Protein AF-0000000066033247 (afdb_homodimer)

Radius of gyration: 20.41 Å; Cα contacts (8 Å, |Δi|>4): 322; chains: 2; bounding box: 66×47×44 Å

Foldseek 3Di:
DAWDDDQFKIKAQFDQDPNDTHHHFLDIDIDGGVQQFKDADDVVVVVLVVLLVVLSVVCPPHGDDNVSNNVSRVVSLVVVLVCQQVVNMHTDPPRPCNDVPSDDRPPPDPPPPPPDPDD/DAWDDDQFKIKAQFDQDPNDTHHHFLDIDIDGGVQQFKDADPVLVVVLVVLLVVLSVVCPPHGDDNVSNNVSRVVSLVVVLVCQQVVNMHTDPPRPDNDCPSHDRPPPDPPPDPPDPDD

Structure (mmCIF, N/CA/C/O backbone):
data_AF-0000000066033247-model_v1
#
loop_
_entity.id
_entity.type
_entity.pdbx_description
1 polymer 'NAD(P)H-quinone oxidoreductase subunit M'
#
loop_
_atom_site.group_PDB
_atom_site.id
_atom_site.type_symbol
_atom_site.label_atom_id
_atom_site.label_alt_id
_atom_site.label_comp_id
_atom_site.label_asym_id
_atom_si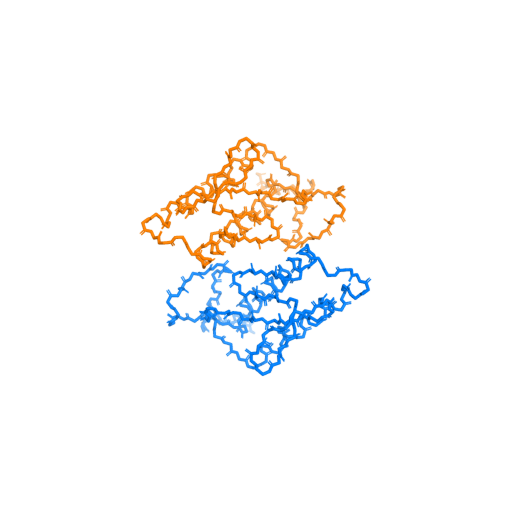te.label_entity_id
_atom_site.label_seq_id
_atom_site.pdbx_PDB_ins_code
_atom_site.Cartn_x
_atom_site.Cartn_y
_atom_site.Cartn_z
_atom_site.occupancy
_atom_site.B_iso_or_equiv
_atom_site.auth_seq_id
_atom_site.auth_comp_id
_atom_site.auth_asym_id
_atom_site.auth_atom_id
_atom_site.pdbx_PDB_model_num
ATOM 1 N N . MET A 1 1 ? -14.273 -11.781 0.743 1 81.06 1 MET A N 1
ATOM 2 C CA . MET A 1 1 ? -13.055 -12.156 0.034 1 81.06 1 MET A CA 1
ATOM 3 C C . MET A 1 1 ? -11.875 -11.312 0.505 1 81.06 1 MET A C 1
ATOM 5 O O . MET A 1 1 ? -11.984 -10.094 0.613 1 81.06 1 MET A O 1
ATOM 9 N N . LEU A 1 2 ? -10.797 -11.984 0.906 1 87.12 2 LEU A N 1
ATOM 10 C CA . LEU A 1 2 ? -9.602 -11.289 1.383 1 87.12 2 LEU A CA 1
ATOM 11 C C . LEU A 1 2 ? -8.859 -10.625 0.228 1 87.12 2 LEU A C 1
ATOM 13 O O . LEU A 1 2 ? -8.773 -11.188 -0.865 1 87.12 2 LEU A O 1
ATOM 17 N N . LYS A 1 3 ? -8.539 -9.344 0.447 1 86 3 LYS A N 1
ATOM 18 C CA . LYS A 1 3 ? -7.762 -8.648 -0.574 1 86 3 LYS A CA 1
ATOM 19 C C . LYS A 1 3 ? -6.801 -7.648 0.057 1 86 3 LYS A C 1
ATOM 21 O O . LYS A 1 3 ? -6.973 -7.254 1.212 1 86 3 LYS A O 1
ATOM 26 N N . SER A 1 4 ? -5.766 -7.453 -0.68 1 86.81 4 SER A N 1
ATOM 27 C CA . SER A 1 4 ? -4.816 -6.383 -0.387 1 86.81 4 SER A CA 1
ATOM 28 C C . SER A 1 4 ? -4.516 -5.555 -1.633 1 86.81 4 SER A C 1
ATOM 30 O O . SER A 1 4 ? -4.16 -6.102 -2.678 1 86.81 4 SER A O 1
ATOM 32 N N . THR A 1 5 ? -4.73 -4.203 -1.403 1 87 5 THR A N 1
ATOM 33 C CA . THR A 1 5 ? -4.547 -3.332 -2.559 1 87 5 THR A CA 1
ATOM 34 C C . THR A 1 5 ? -3.625 -2.168 -2.215 1 87 5 THR A C 1
ATOM 36 O O . THR A 1 5 ? -3.867 -1.439 -1.251 1 87 5 THR A O 1
ATOM 39 N N . THR A 1 6 ? -2.463 -2.201 -2.832 1 85.19 6 THR A N 1
ATOM 40 C CA . THR A 1 6 ? -1.617 -1.013 -2.883 1 85.19 6 THR A CA 1
ATOM 41 C C . THR A 1 6 ? -1.9 -0.2 -4.145 1 85.19 6 THR A C 1
ATOM 43 O O . THR A 1 6 ? -2.889 -0.447 -4.836 1 85.19 6 THR A O 1
ATOM 46 N N . ARG A 1 7 ? -1.079 0.816 -4.336 1 85.19 7 ARG A N 1
ATOM 47 C CA . ARG A 1 7 ? -1.281 1.662 -5.508 1 85.19 7 ARG A CA 1
ATOM 48 C C . ARG A 1 7 ? -1.107 0.864 -6.797 1 85.19 7 ARG A C 1
ATOM 50 O O . ARG A 1 7 ? -1.915 0.983 -7.719 1 85.19 7 ARG A O 1
ATOM 57 N N . HIS A 1 8 ? -0.089 -0.073 -6.848 1 91.06 8 HIS A N 1
ATOM 58 C CA . HIS A 1 8 ? 0.208 -0.716 -8.125 1 91.06 8 HIS A CA 1
ATOM 59 C C . HIS A 1 8 ? -0.02 -2.223 -8.047 1 91.06 8 HIS A C 1
ATOM 61 O O . HIS A 1 8 ? 0.124 -2.928 -9.047 1 91.06 8 HIS A O 1
ATOM 67 N N . VAL A 1 9 ? -0.362 -2.744 -6.891 1 94.19 9 VAL A N 1
ATOM 68 C CA . VAL A 1 9 ? -0.483 -4.184 -6.695 1 94.19 9 VAL A CA 1
ATOM 69 C C . VAL A 1 9 ? -1.819 -4.508 -6.027 1 94.19 9 VAL A C 1
ATOM 71 O O . VAL A 1 9 ? -2.076 -4.082 -4.898 1 94.19 9 VAL A O 1
ATOM 74 N N . HIS A 1 10 ? -2.697 -5.258 -6.707 1 93.12 10 HIS A N 1
ATOM 75 C CA . HIS A 1 10 ? -3.91 -5.805 -6.109 1 93.12 10 HIS A CA 1
ATOM 76 C C . HIS A 1 10 ? -3.838 -7.324 -6.016 1 93.12 10 HIS A C 1
ATOM 78 O O . HIS A 1 10 ? -3.604 -8.008 -7.016 1 93.12 10 HIS A O 1
ATOM 84 N N . ILE A 1 11 ? -3.969 -7.73 -4.816 1 94.19 11 ILE A N 1
ATOM 85 C CA . ILE A 1 11 ? -3.965 -9.164 -4.578 1 94.19 11 ILE A CA 1
ATOM 86 C C . ILE A 1 11 ? -5.332 -9.609 -4.062 1 94.19 11 ILE A C 1
ATOM 88 O O . ILE A 1 11 ? -5.867 -9.016 -3.121 1 94.19 11 ILE A O 1
ATOM 92 N N . PHE A 1 12 ? -5.883 -10.617 -4.645 1 91.06 12 PHE A N 1
ATOM 93 C CA . PHE A 1 12 ? -7.16 -11.188 -4.234 1 91.06 12 PHE A CA 1
ATOM 94 C C . PHE A 1 12 ? -7 -12.656 -3.848 1 91.06 12 PHE A C 1
ATOM 96 O O . PHE A 1 12 ? -6.312 -13.414 -4.535 1 91.06 12 PHE A O 1
ATOM 103 N N . ALA A 1 13 ? -7.578 -12.969 -2.766 1 91.94 13 ALA A N 1
ATOM 104 C CA . ALA A 1 13 ? -7.711 -14.383 -2.455 1 91.94 13 ALA A CA 1
ATOM 105 C C . ALA A 1 13 ? -8.859 -15.016 -3.238 1 91.94 13 ALA A C 1
ATOM 107 O O . ALA A 1 13 ? -9.953 -15.219 -2.699 1 91.94 13 ALA A O 1
ATOM 108 N N . ALA A 1 14 ? -8.555 -15.258 -4.523 1 90.12 14 ALA A N 1
ATOM 109 C CA . ALA A 1 14 ? -9.586 -15.734 -5.445 1 90.12 14 ALA A CA 1
ATOM 110 C C . ALA A 1 14 ? -8.961 -16.484 -6.621 1 90.12 14 ALA A C 1
ATOM 112 O O . ALA A 1 14 ? -7.785 -16.281 -6.938 1 90.12 14 ALA A O 1
ATOM 113 N N . ASP A 1 15 ? -9.812 -17.328 -7.086 1 87.19 15 ASP A N 1
ATOM 114 C CA . ASP A 1 15 ? -9.547 -17.906 -8.398 1 87.19 15 ASP A CA 1
ATOM 115 C C . ASP A 1 15 ? -10.328 -17.188 -9.492 1 87.19 15 ASP A C 1
ATOM 117 O O . ASP A 1 15 ? -11.375 -16.594 -9.219 1 87.19 15 ASP A O 1
ATOM 121 N N . ILE A 1 16 ? -9.688 -17.109 -10.617 1 84.56 16 ILE A N 1
ATOM 122 C CA . ILE A 1 16 ? -10.406 -16.5 -11.734 1 84.56 16 ILE A CA 1
ATOM 123 C C . ILE A 1 16 ? -10.953 -17.594 -12.648 1 84.56 16 ILE A C 1
ATOM 125 O O . ILE A 1 16 ? -10.188 -18.375 -13.211 1 84.56 16 ILE A O 1
ATOM 129 N N . ARG A 1 17 ? -12.32 -17.625 -12.602 1 85.62 17 ARG A N 1
ATOM 130 C CA . ARG A 1 17 ? -13.008 -18.562 -13.492 1 85.62 17 ARG A CA 1
ATOM 131 C C . ARG A 1 17 ? -14 -17.844 -14.398 1 85.62 17 ARG A C 1
ATOM 133 O O . ARG A 1 17 ? -14.945 -17.219 -13.914 1 85.62 17 ARG A O 1
ATOM 140 N N . ASN A 1 18 ? -13.922 -17.922 -15.672 1 86.81 18 ASN A N 1
ATOM 141 C CA . ASN A 1 18 ? -14.789 -17.281 -16.641 1 86.81 18 ASN A CA 1
ATOM 142 C C . ASN A 1 18 ? -14.914 -15.781 -16.375 1 86.81 18 ASN A C 1
ATOM 144 O O . ASN A 1 18 ? -16.031 -15.25 -16.281 1 86.81 18 ASN A O 1
ATOM 148 N N . ASP A 1 19 ? -13.844 -15.133 -15.992 1 85.12 19 ASP A N 1
ATOM 149 C CA . ASP A 1 19 ? -13.734 -13.688 -15.797 1 85.12 19 ASP A CA 1
ATOM 150 C C . ASP A 1 19 ? -14.406 -13.258 -14.492 1 85.12 19 ASP A C 1
ATOM 152 O O . ASP A 1 19 ? -14.727 -12.078 -14.312 1 85.12 19 ASP A O 1
ATOM 156 N N . ASN A 1 20 ? -14.664 -14.383 -13.68 1 86.38 20 ASN A N 1
ATOM 157 C CA . ASN A 1 20 ? -15.227 -14.078 -12.367 1 86.38 20 ASN A CA 1
ATOM 158 C C . ASN A 1 20 ? -14.25 -14.43 -11.25 1 86.38 20 ASN A C 1
ATOM 160 O O . ASN A 1 20 ? -13.492 -15.398 -11.359 1 86.38 20 ASN A O 1
ATOM 164 N N . PHE A 1 21 ? -14.305 -13.609 -10.281 1 85.25 21 PHE A N 1
ATOM 165 C CA . PHE A 1 21 ? -13.516 -13.914 -9.094 1 85.25 21 PHE A CA 1
ATOM 166 C C . PHE A 1 21 ? -14.273 -14.859 -8.172 1 85.25 21 PHE A C 1
ATOM 168 O O . PHE A 1 21 ? -15.406 -14.578 -7.781 1 85.25 21 PHE A O 1
ATOM 175 N N . ILE A 1 22 ? -13.703 -15.992 -7.957 1 89.88 22 ILE A N 1
ATOM 176 C CA . ILE A 1 22 ? -14.258 -16.922 -6.98 1 89.88 22 IL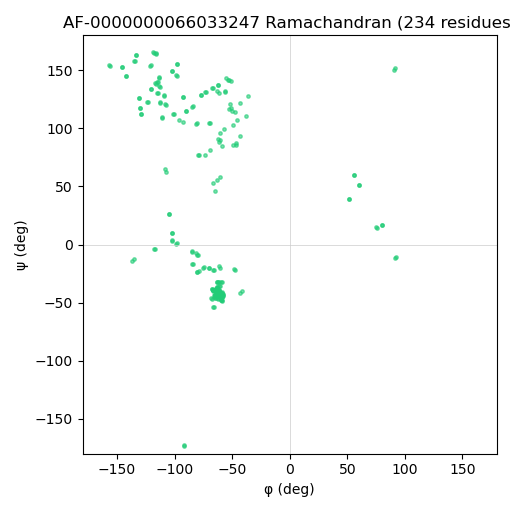E A CA 1
ATOM 177 C C . ILE A 1 22 ? -13.359 -16.969 -5.746 1 89.88 22 ILE A C 1
ATOM 179 O O . ILE A 1 22 ? -12.172 -17.297 -5.848 1 89.88 22 ILE A O 1
ATOM 183 N N . ALA A 1 23 ? -13.953 -16.641 -4.703 1 89.5 23 ALA A N 1
ATOM 184 C CA . ALA A 1 23 ? -13.18 -16.594 -3.465 1 89.5 23 ALA A CA 1
ATOM 185 C C . ALA A 1 23 ? -12.43 -17.906 -3.244 1 89.5 23 ALA A C 1
ATOM 187 O O . ALA A 1 23 ? -12.945 -18.984 -3.559 1 89.5 23 ALA A O 1
ATOM 188 N N . SER A 1 24 ? -11.18 -17.766 -2.723 1 87.56 24 SER A N 1
ATOM 189 C CA . SER A 1 24 ? -10.328 -18.922 -2.447 1 87.56 24 SER A CA 1
ATOM 190 C C . SER A 1 24 ? -9.531 -18.719 -1.162 1 87.56 24 SER A C 1
ATOM 192 O O . SER A 1 24 ? -9.102 -17.609 -0.854 1 87.56 24 SER A O 1
ATOM 194 N N . ASP A 1 25 ? -9.352 -19.844 -0.491 1 83.62 25 ASP A N 1
ATOM 195 C CA . ASP A 1 25 ? -8.547 -19.797 0.725 1 83.62 25 ASP A CA 1
ATOM 196 C C . ASP A 1 25 ? -7.117 -20.25 0.452 1 83.62 25 ASP A C 1
ATOM 198 O O . ASP A 1 25 ? -6.273 -20.234 1.35 1 83.6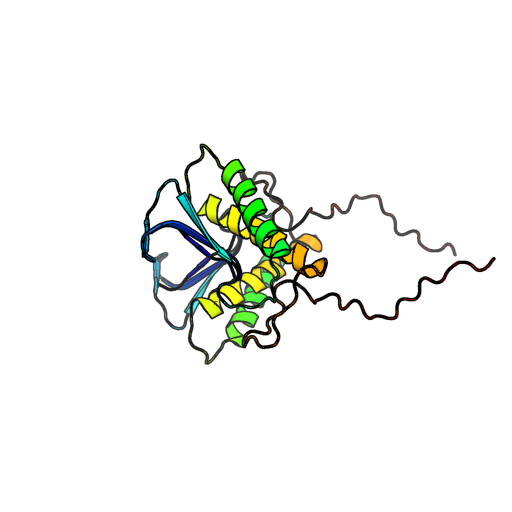2 25 ASP A O 1
ATOM 202 N N . THR A 1 26 ? -6.863 -20.578 -0.801 1 82.56 26 THR A N 1
ATOM 203 C CA . THR A 1 26 ? -5.539 -21.141 -1.057 1 82.56 26 THR A CA 1
ATOM 204 C C . THR A 1 26 ? -4.922 -20.516 -2.307 1 82.56 26 THR A C 1
ATOM 206 O O . THR A 1 26 ? -3.723 -20.656 -2.553 1 82.56 26 THR A O 1
ATOM 209 N N . LYS A 1 27 ? -5.773 -19.828 -3.033 1 87.25 27 LYS A N 1
ATOM 210 C CA . LYS A 1 27 ? -5.266 -19.266 -4.281 1 87.25 27 LYS A CA 1
ATOM 211 C C . LYS A 1 27 ? -5.293 -17.734 -4.246 1 87.25 27 LYS A C 1
ATOM 213 O O . LYS A 1 27 ? -6.246 -17.141 -3.742 1 87.25 27 LYS A O 1
ATOM 218 N N . LEU A 1 28 ? -4.227 -17.188 -4.805 1 92.19 28 LEU A N 1
ATOM 219 C CA . LEU A 1 28 ? -4.121 -15.734 -4.91 1 92.19 28 LEU A CA 1
ATOM 220 C C . LEU A 1 28 ? -4.09 -15.297 -6.371 1 92.19 28 LEU A C 1
ATOM 222 O O . LEU A 1 28 ? -3.521 -15.992 -7.219 1 92.19 28 LEU A O 1
ATOM 226 N N . THR A 1 29 ? -4.793 -14.242 -6.695 1 92.69 29 THR A N 1
ATOM 227 C CA . THR A 1 29 ? -4.742 -13.594 -8 1 92.69 29 THR A CA 1
ATOM 228 C C . THR A 1 29 ? -4.121 -12.203 -7.902 1 92.69 29 THR A C 1
ATOM 230 O O . THR A 1 29 ? -4.422 -11.453 -6.969 1 92.69 29 THR A O 1
ATOM 233 N N . LEU A 1 30 ? -3.277 -11.961 -8.828 1 95 30 LEU A N 1
ATOM 234 C CA . LEU A 1 30 ? -2.562 -10.695 -8.852 1 95 30 LEU A CA 1
ATOM 235 C C . LEU A 1 30 ? -3.055 -9.812 -10 1 95 30 LEU A C 1
ATOM 237 O O . LEU A 1 30 ? -3.234 -10.297 -11.125 1 95 30 LEU A O 1
ATOM 241 N N . ASP A 1 31 ? -3.42 -8.578 -9.711 1 93.44 31 ASP A N 1
ATOM 242 C CA . ASP A 1 31 ? -3.635 -7.516 -10.695 1 93.44 31 ASP A CA 1
ATOM 243 C C . ASP A 1 31 ? -2.553 -6.445 -10.586 1 93.44 31 ASP A C 1
ATOM 245 O O . ASP A 1 31 ? -2.504 -5.695 -9.609 1 93.44 31 ASP A O 1
ATOM 249 N N . VAL A 1 32 ? -1.69 -6.418 -11.602 1 95.56 32 VAL A N 1
ATOM 250 C CA . VAL A 1 32 ? -0.537 -5.523 -11.594 1 95.56 32 VAL A CA 1
ATOM 251 C C . VAL A 1 32 ? -0.895 -4.211 -12.289 1 95.56 32 VAL A C 1
ATOM 253 O O . VAL A 1 32 ? -1.423 -4.215 -13.406 1 95.56 32 VAL A O 1
ATOM 256 N N . ASP A 1 33 ? -0.653 -3.115 -11.578 1 93.25 33 ASP A N 1
ATOM 257 C CA . ASP A 1 33 ? -0.76 -1.766 -12.125 1 93.25 33 ASP A CA 1
ATOM 258 C C . ASP A 1 33 ? -2.146 -1.521 -12.719 1 93.25 33 ASP A C 1
ATOM 260 O O . ASP A 1 33 ? -2.271 -1.162 -13.891 1 93.25 33 ASP A O 1
ATOM 264 N N . PRO A 1 34 ? -3.166 -1.644 -11.891 1 90.38 34 PRO A N 1
ATOM 265 C CA . PRO A 1 34 ? -4.543 -1.563 -12.383 1 90.38 34 PRO A CA 1
ATOM 266 C C . PRO A 1 34 ? -4.855 -0.22 -13.039 1 90.38 34 PRO A C 1
ATOM 268 O O . PRO A 1 34 ? -5.77 -0.129 -13.867 1 90.38 34 PRO A O 1
ATOM 271 N N . ASP A 1 35 ? -4.105 0.826 -12.781 1 87.25 35 ASP A N 1
ATOM 272 C CA . ASP A 1 35 ? -4.391 2.148 -13.328 1 87.25 35 ASP A CA 1
ATOM 273 C C . ASP A 1 35 ? -3.473 2.465 -14.508 1 87.25 35 ASP A C 1
ATOM 275 O O . ASP A 1 35 ? -3.471 3.59 -15.016 1 87.25 35 ASP A O 1
ATOM 279 N N . ASN A 1 36 ? -2.67 1.581 -14.898 1 90.94 36 ASN A N 1
ATOM 280 C CA . ASN A 1 36 ? -1.791 1.707 -16.062 1 90.94 36 ASN A CA 1
ATOM 281 C C . ASN A 1 36 ? -0.827 2.879 -15.906 1 90.94 36 ASN A C 1
ATOM 283 O O . ASN A 1 36 ? -0.695 3.703 -16.812 1 90.94 36 ASN A O 1
ATOM 287 N N . GLU A 1 37 ? -0.159 2.967 -14.859 1 88.81 37 GLU A N 1
ATOM 288 C CA . GLU A 1 37 ? 0.746 4.07 -14.547 1 88.81 37 GLU A CA 1
ATOM 289 C C . GLU A 1 37 ? 2.121 3.846 -15.172 1 88.81 37 GLU A C 1
ATOM 291 O O . GLU A 1 37 ? 2.932 4.77 -15.25 1 88.81 37 GLU A O 1
ATOM 296 N N . PHE A 1 38 ? 2.35 2.621 -15.555 1 92.75 38 PHE A N 1
ATOM 297 C CA . PHE A 1 38 ? 3.674 2.312 -16.078 1 92.75 38 PHE A CA 1
ATOM 298 C C . PHE A 1 38 ? 3.58 1.779 -17.5 1 92.75 38 PHE A C 1
ATOM 300 O O . PHE A 1 38 ? 2.533 1.272 -17.922 1 92.75 38 PHE A O 1
ATOM 307 N N . ILE A 1 39 ? 4.691 1.999 -18.234 1 94.5 39 ILE A N 1
ATOM 308 C CA . ILE A 1 39 ? 4.902 1.308 -19.5 1 94.5 39 ILE A CA 1
ATOM 309 C C . ILE A 1 39 ? 5.641 -0.007 -19.25 1 94.5 39 ILE A C 1
ATOM 311 O O . ILE A 1 39 ? 6.801 -0.005 -18.828 1 94.5 39 ILE A O 1
ATOM 315 N N . TRP A 1 40 ? 4.93 -1.087 -19.531 1 96 40 TRP A N 1
ATOM 316 C CA . TRP A 1 40 ? 5.477 -2.414 -19.266 1 96 40 TRP A CA 1
ATOM 317 C C . TRP A 1 40 ? 5.977 -3.059 -20.562 1 96 40 TRP A C 1
ATOM 319 O O . TRP A 1 40 ? 5.496 -2.732 -21.641 1 96 40 TRP A O 1
ATOM 329 N N . ASN A 1 41 ? 7.016 -3.904 -20.422 1 96.75 41 ASN A N 1
ATOM 330 C CA . ASN A 1 41 ? 7.383 -4.898 -21.438 1 96.75 41 ASN A CA 1
ATOM 331 C C . ASN A 1 41 ? 7.281 -6.316 -20.875 1 96.75 41 ASN A C 1
ATOM 333 O O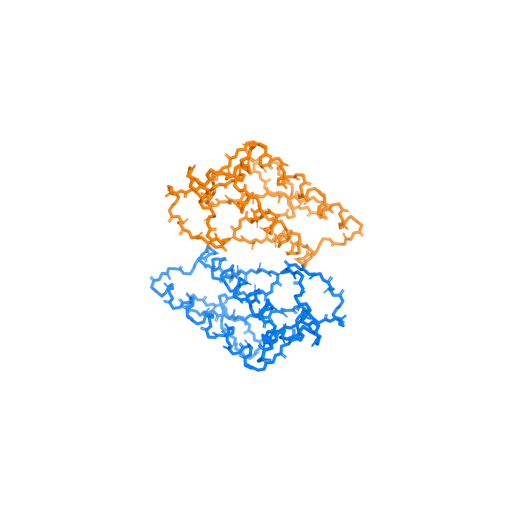 . ASN A 1 41 ? 7.211 -6.512 -19.656 1 96.75 41 ASN A O 1
ATOM 337 N N . ASP A 1 42 ? 7.301 -7.266 -21.75 1 96.19 42 ASP A N 1
ATOM 338 C CA . ASP A 1 42 ? 7.035 -8.641 -21.344 1 96.19 42 ASP A CA 1
ATOM 339 C C . ASP A 1 42 ? 8.062 -9.125 -20.328 1 96.19 42 ASP A C 1
ATOM 341 O O . ASP A 1 42 ? 7.699 -9.727 -19.312 1 96.19 42 ASP A O 1
ATOM 345 N N . PRO A 1 43 ? 9.305 -8.883 -20.5 1 98 43 PRO A N 1
ATOM 346 C CA . PRO A 1 43 ? 10.297 -9.352 -19.531 1 98 43 PRO A CA 1
ATOM 347 C C . PRO A 1 43 ? 10.078 -8.758 -18.141 1 98 43 PRO A C 1
ATOM 349 O O . PRO A 1 43 ? 10.18 -9.477 -17.141 1 98 43 PRO A O 1
ATOM 352 N N . ALA A 1 44 ? 9.789 -7.508 -18.094 1 97.56 44 ALA A N 1
ATOM 353 C CA . ALA A 1 44 ? 9.57 -6.871 -16.797 1 97.56 44 ALA A CA 1
ATOM 354 C C . ALA A 1 44 ? 8.336 -7.449 -16.094 1 97.56 44 ALA A C 1
ATOM 356 O O . ALA A 1 44 ? 8.352 -7.695 -14.891 1 97.56 44 ALA A O 1
ATOM 357 N N . LEU A 1 45 ? 7.262 -7.637 -16.859 1 97.38 45 LEU A N 1
ATOM 358 C CA . LEU A 1 45 ? 6.043 -8.195 -16.281 1 97.38 45 LEU A CA 1
ATOM 359 C C . LEU A 1 45 ? 6.289 -9.617 -15.773 1 97.38 45 LEU A C 1
ATOM 361 O O . LEU A 1 45 ? 5.781 -9.992 -14.711 1 97.38 45 LEU A O 1
ATOM 365 N N . GLN A 1 46 ? 7.023 -10.367 -16.469 1 97.75 46 GLN A N 1
ATOM 366 C CA . GLN A 1 46 ? 7.344 -11.727 -16.047 1 97.75 46 GLN A CA 1
ATOM 367 C C . GLN A 1 46 ? 8.141 -11.727 -14.75 1 97.75 46 GLN A C 1
ATOM 369 O O . GLN A 1 46 ? 7.961 -12.602 -13.898 1 97.75 46 GLN A O 1
ATOM 374 N N . LYS A 1 47 ? 9.047 -10.734 -14.609 1 98.44 47 LYS A N 1
ATOM 375 C CA . LYS A 1 47 ? 9.789 -10.609 -13.367 1 98.44 47 LYS A CA 1
ATOM 376 C C . LYS A 1 47 ? 8.852 -10.375 -12.188 1 98.44 47 LYS A C 1
ATOM 378 O O . LYS A 1 47 ? 9.055 -10.922 -11.102 1 98.44 47 LYS A O 1
ATOM 383 N N . VAL A 1 48 ? 7.852 -9.547 -12.438 1 98.38 48 VAL A N 1
ATOM 384 C CA . VAL A 1 48 ? 6.898 -9.258 -11.367 1 98.38 48 VAL A CA 1
ATOM 385 C C . VAL A 1 48 ? 6.133 -10.523 -11 1 98.38 48 VAL A C 1
ATOM 387 O O . VAL A 1 48 ? 5.953 -10.828 -9.812 1 98.38 48 VAL A O 1
ATOM 390 N N . TYR A 1 49 ? 5.684 -11.305 -11.969 1 97.31 49 TYR A N 1
ATOM 391 C CA . TYR A 1 49 ? 4.93 -12.523 -11.703 1 97.31 49 TYR A CA 1
ATOM 392 C C . TYR A 1 49 ? 5.797 -13.555 -10.984 1 97.31 49 TYR A C 1
ATOM 394 O O . TYR A 1 49 ? 5.328 -14.242 -10.078 1 97.31 49 TYR A O 1
ATOM 402 N N . SER A 1 50 ? 7.051 -13.633 -11.359 1 98.12 50 SER A N 1
ATOM 403 C CA . SER A 1 50 ? 7.988 -14.539 -10.695 1 98.12 50 SER A CA 1
ATOM 404 C C . SER A 1 50 ? 8.219 -14.133 -9.25 1 98.12 50 SER A C 1
ATOM 406 O O . SER A 1 50 ? 8.273 -14.984 -8.359 1 98.12 50 SER A O 1
ATOM 408 N N . GLU A 1 51 ? 8.414 -12.852 -9.086 1 97.88 51 GLU A N 1
ATOM 409 C CA . GLU A 1 51 ? 8.602 -12.359 -7.727 1 97.88 51 GLU A CA 1
ATOM 410 C C . GLU A 1 51 ? 7.371 -12.625 -6.867 1 97.88 51 GLU A C 1
ATOM 412 O O . GLU A 1 51 ? 7.492 -12.969 -5.691 1 97.88 51 GLU A O 1
ATOM 417 N N . PHE A 1 52 ? 6.215 -12.461 -7.426 1 97.25 52 PHE A N 1
ATOM 418 C CA . PHE A 1 52 ? 4.977 -12.766 -6.723 1 97.25 52 PHE A CA 1
ATOM 419 C C . PHE A 1 52 ? 4.945 -14.227 -6.289 1 97.25 52 PHE A C 1
ATOM 421 O O . PHE A 1 52 ? 4.637 -14.531 -5.133 1 97.25 52 PHE A O 1
ATOM 428 N N . ASP A 1 53 ? 5.258 -15.062 -7.207 1 95.56 53 ASP A N 1
ATOM 429 C CA . ASP A 1 53 ? 5.285 -16.484 -6.895 1 95.56 53 ASP A CA 1
ATOM 430 C C . ASP A 1 53 ? 6.254 -16.781 -5.75 1 95.56 53 ASP A C 1
ATOM 432 O O . ASP A 1 53 ? 5.945 -17.578 -4.859 1 95.56 53 ASP A O 1
ATOM 436 N N . ARG A 1 54 ? 7.379 -16.188 -5.836 1 96.69 54 ARG A N 1
ATOM 437 C CA . ARG A 1 54 ? 8.383 -16.375 -4.797 1 96.69 54 ARG A CA 1
ATOM 438 C C . ARG A 1 54 ? 7.859 -15.93 -3.438 1 96.69 54 ARG A C 1
ATOM 440 O O . ARG A 1 54 ? 7.992 -16.641 -2.443 1 96.69 54 ARG A O 1
ATOM 447 N N . LEU A 1 55 ? 7.266 -14.75 -3.393 1 94.69 55 LEU A N 1
ATOM 448 C CA . LEU A 1 55 ? 6.746 -14.195 -2.146 1 94.69 55 LEU A CA 1
ATOM 449 C C . LEU A 1 55 ? 5.629 -15.07 -1.589 1 94.69 55 LEU A C 1
ATOM 451 O O . LEU A 1 55 ? 5.582 -15.336 -0.385 1 94.69 55 LEU A O 1
ATOM 455 N N . VAL A 1 56 ? 4.719 -15.531 -2.447 1 93.5 56 VAL A N 1
ATOM 456 C CA . VAL A 1 56 ? 3.605 -16.375 -2.035 1 93.5 56 VAL A CA 1
ATOM 457 C C . VAL A 1 56 ? 4.141 -17.703 -1.475 1 93.5 56 VAL A C 1
ATOM 459 O O . VAL A 1 56 ? 3.656 -18.188 -0.454 1 93.5 56 VAL A O 1
ATOM 462 N N . ALA A 1 57 ? 5.133 -18.234 -2.117 1 93.25 57 ALA A N 1
ATOM 463 C CA . ALA A 1 57 ? 5.723 -19.5 -1.691 1 93.25 57 ALA A CA 1
ATOM 464 C C . ALA A 1 57 ? 6.324 -19.391 -0.294 1 93.25 57 ALA A C 1
ATOM 466 O O . ALA A 1 57 ? 6.305 -20.344 0.48 1 93.25 57 ALA A O 1
ATOM 467 N N . ALA A 1 58 ? 6.82 -18.203 0.013 1 89.81 58 ALA A N 1
ATOM 468 C CA . ALA A 1 58 ? 7.43 -17.984 1.32 1 89.81 58 ALA A CA 1
ATOM 469 C C . ALA A 1 58 ? 6.395 -18.094 2.436 1 89.81 58 ALA A C 1
ATOM 471 O O . ALA A 1 58 ? 6.746 -18.312 3.598 1 89.81 58 ALA A O 1
ATOM 472 N N . TYR A 1 59 ? 5.145 -17.906 2.045 1 86.12 59 TYR A N 1
ATOM 473 C CA . TYR A 1 59 ? 4.082 -17.984 3.039 1 86.12 59 TYR A CA 1
ATOM 474 C C . TYR A 1 59 ? 3.352 -19.328 2.945 1 86.12 59 TYR A C 1
ATOM 476 O O . TYR A 1 59 ? 2.271 -19.5 3.52 1 86.12 59 TYR A O 1
ATOM 484 N N . THR A 1 60 ? 3.855 -20.219 2.213 1 82.81 60 THR A N 1
ATOM 485 C CA . THR A 1 60 ? 3.258 -21.547 2.1 1 82.81 60 THR A CA 1
ATOM 486 C C . THR A 1 60 ? 3.123 -22.203 3.473 1 82.81 60 THR A C 1
ATOM 488 O O . THR A 1 60 ? 4.066 -22.188 4.266 1 82.81 60 THR A O 1
ATOM 491 N N . GLY A 1 61 ? 1.953 -22.75 3.811 1 81.81 61 GLY A N 1
ATOM 492 C CA . GLY A 1 61 ? 1.713 -23.406 5.086 1 81.81 61 GLY A CA 1
ATOM 493 C C . GLY A 1 61 ? 1.16 -22.469 6.145 1 81.81 61 GLY A C 1
ATOM 494 O O . GLY A 1 61 ? 0.755 -22.906 7.223 1 81.81 61 GLY A O 1
ATOM 495 N N . LEU A 1 62 ? 1.232 -21.234 5.758 1 81 62 LEU A N 1
ATOM 496 C CA . LEU A 1 62 ? 0.671 -20.234 6.672 1 81 62 LEU A CA 1
ATOM 497 C C . LEU A 1 62 ? -0.738 -19.844 6.242 1 81 62 LEU A C 1
ATOM 499 O O . LEU A 1 62 ? -1.094 -19.969 5.07 1 81 62 LEU A O 1
ATOM 503 N N . ALA A 1 63 ? -1.509 -19.375 7.227 1 79.94 63 ALA A N 1
ATOM 504 C CA . ALA A 1 63 ? -2.854 -18.891 6.922 1 79.94 63 ALA A CA 1
ATOM 505 C C . ALA A 1 63 ? -2.807 -17.625 6.074 1 79.94 63 ALA A C 1
ATOM 507 O O . ALA A 1 63 ? -1.963 -16.75 6.297 1 79.94 63 ALA A O 1
ATOM 508 N N . LEU A 1 64 ? -3.672 -17.625 5.027 1 81.56 64 LEU A N 1
ATOM 509 C CA . LEU A 1 64 ? -3.846 -16.391 4.273 1 81.56 64 LEU A CA 1
ATOM 510 C C . LEU A 1 64 ? -4.586 -15.344 5.105 1 81.56 64 LEU A C 1
ATOM 512 O O . LEU A 1 64 ? -5.766 -15.516 5.414 1 81.56 64 LEU A O 1
ATOM 516 N N . THR A 1 65 ? -3.91 -14.383 5.598 1 85.94 65 THR A N 1
ATOM 517 C CA . THR A 1 65 ? -4.5 -13.289 6.359 1 85.94 65 THR A CA 1
ATOM 518 C C . THR A 1 65 ? -4.316 -11.961 5.629 1 85.94 65 THR A C 1
ATOM 520 O O . THR A 1 65 ? -3.508 -11.859 4.703 1 85.94 65 THR A O 1
ATOM 523 N N . GLU A 1 66 ? -5.051 -11.008 6.039 1 86.06 66 GLU A N 1
ATOM 524 C CA . GLU A 1 66 ? -4.875 -9.664 5.492 1 86.06 66 GLU A CA 1
ATOM 525 C C . GLU A 1 66 ? -3.457 -9.156 5.734 1 86.06 66 GLU A C 1
ATOM 527 O O . GLU A 1 66 ? -2.898 -8.445 4.898 1 86.06 66 GLU A O 1
ATOM 532 N N . TYR A 1 67 ? -2.984 -9.594 6.789 1 84.12 67 TYR A N 1
ATOM 533 C CA . TYR A 1 67 ? -1.638 -9.164 7.148 1 84.12 67 TYR A CA 1
ATOM 534 C C . TYR A 1 67 ? -0.611 -9.703 6.156 1 84.12 67 TYR A C 1
ATOM 536 O O . TYR A 1 67 ? 0.229 -8.953 5.656 1 84.12 67 TYR A O 1
ATOM 544 N N . ASN A 1 68 ? -0.658 -10.969 5.98 1 87.5 68 ASN A N 1
ATOM 545 C CA . ASN A 1 68 ? 0.298 -11.578 5.066 1 87.5 68 ASN A CA 1
ATOM 546 C C . ASN A 1 68 ? 0.142 -11.039 3.648 1 87.5 68 ASN A C 1
ATOM 548 O O . ASN A 1 68 ? 1.133 -10.852 2.941 1 87.5 68 ASN A O 1
ATOM 552 N N . LEU A 1 69 ? -1.075 -10.766 3.25 1 90.56 69 LEU A N 1
ATOM 553 C CA . LEU A 1 69 ? -1.323 -10.219 1.92 1 90.56 69 LEU A CA 1
ATOM 554 C C . LEU A 1 69 ? -0.755 -8.812 1.796 1 90.56 69 LEU A C 1
ATOM 556 O O . LEU A 1 69 ? -0.179 -8.461 0.764 1 90.56 69 LEU A O 1
ATOM 560 N N . ARG A 1 70 ? -0.899 -8.039 2.85 1 88.62 70 ARG A N 1
ATOM 561 C CA . ARG A 1 70 ? -0.343 -6.691 2.855 1 88.62 70 ARG A CA 1
ATOM 562 C C . ARG A 1 70 ? 1.177 -6.727 2.736 1 88.62 70 ARG A C 1
ATOM 564 O O . ARG A 1 70 ? 1.77 -5.895 2.043 1 88.62 70 ARG A O 1
ATOM 571 N N . ARG A 1 71 ? 1.763 -7.715 3.365 1 88.56 71 ARG A N 1
ATOM 572 C CA . ARG A 1 71 ? 3.215 -7.855 3.312 1 88.56 71 ARG A CA 1
ATOM 573 C C . ARG A 1 71 ? 3.68 -8.219 1.907 1 88.56 71 ARG A C 1
ATOM 575 O O . ARG A 1 71 ? 4.637 -7.641 1.392 1 88.56 71 ARG A O 1
ATOM 582 N N . ILE A 1 72 ? 2.992 -9.172 1.359 1 91.94 72 ILE A N 1
ATOM 583 C CA . ILE A 1 72 ? 3.322 -9.586 -0.001 1 91.94 72 ILE A CA 1
ATOM 584 C C . ILE A 1 72 ? 3.146 -8.406 -0.954 1 91.94 72 ILE A C 1
ATOM 586 O O . ILE A 1 72 ? 4.02 -8.133 -1.781 1 91.94 72 ILE A O 1
ATOM 590 N N . GLY A 1 73 ? 2.033 -7.672 -0.833 1 93.31 73 GLY A N 1
ATOM 591 C CA . GLY A 1 73 ? 1.786 -6.504 -1.667 1 93.31 73 GLY A CA 1
ATOM 592 C C . GLY A 1 73 ? 2.855 -5.438 -1.533 1 93.31 73 GLY A C 1
ATOM 593 O O . GLY A 1 73 ? 3.314 -4.883 -2.533 1 93.31 73 GLY A O 1
ATOM 594 N N . SER A 1 74 ? 3.266 -5.172 -0.318 1 90 74 SER A N 1
ATOM 595 C CA . SER A 1 74 ? 4.297 -4.176 -0.05 1 90 74 SER A CA 1
ATOM 596 C C . SER A 1 74 ? 5.633 -4.582 -0.666 1 90 74 SER A C 1
ATOM 598 O O . SER A 1 74 ? 6.312 -3.76 -1.284 1 90 74 SER A O 1
ATOM 600 N N . ASP A 1 75 ? 5.977 -5.828 -0.468 1 91.44 75 ASP A N 1
ATOM 601 C CA . ASP A 1 75 ? 7.23 -6.316 -1.027 1 91.44 75 ASP A CA 1
ATOM 602 C C . ASP A 1 75 ? 7.211 -6.262 -2.553 1 91.44 75 ASP A C 1
ATOM 604 O O . ASP A 1 75 ? 8.219 -5.926 -3.182 1 91.44 75 ASP A O 1
ATOM 608 N N . LEU A 1 76 ? 6.078 -6.605 -3.111 1 95 76 LEU A N 1
ATOM 609 C CA . LEU A 1 76 ? 5.969 -6.555 -4.566 1 95 76 LEU A CA 1
ATOM 610 C C . LEU A 1 76 ? 6.023 -5.117 -5.062 1 95 76 LEU A C 1
ATOM 612 O O . LEU A 1 76 ? 6.613 -4.84 -6.113 1 95 76 LEU A O 1
ATOM 616 N N . GLU A 1 77 ? 5.414 -4.215 -4.336 1 92.81 77 GLU A N 1
ATOM 617 C CA . GLU A 1 77 ? 5.504 -2.793 -4.66 1 92.81 77 GLU A CA 1
ATOM 618 C C . GLU A 1 77 ? 6.957 -2.322 -4.676 1 92.81 77 GLU A C 1
ATOM 620 O O . GLU A 1 77 ? 7.359 -1.566 -5.562 1 92.81 77 GLU A O 1
ATOM 625 N N . ASN A 1 78 ? 7.684 -2.76 -3.695 1 90.38 78 ASN A N 1
ATOM 626 C CA . ASN A 1 78 ? 9.102 -2.42 -3.635 1 90.38 78 ASN A CA 1
ATOM 627 C C . ASN A 1 78 ? 9.859 -2.979 -4.832 1 90.38 78 ASN A C 1
ATOM 629 O O . ASN A 1 78 ? 10.766 -2.322 -5.363 1 90.38 78 ASN A O 1
ATOM 633 N N . PHE A 1 79 ? 9.531 -4.199 -5.203 1 95.44 79 PHE A N 1
ATOM 634 C CA . PHE A 1 79 ? 10.148 -4.824 -6.367 1 95.44 79 PHE A CA 1
ATOM 635 C C . PHE A 1 79 ? 9.891 -4 -7.621 1 95.44 79 PHE A C 1
ATOM 637 O O . PHE A 1 79 ? 10.812 -3.754 -8.406 1 95.44 79 PHE A O 1
ATOM 644 N N . ILE A 1 80 ? 8.664 -3.514 -7.801 1 95.06 80 ILE A N 1
ATOM 645 C CA . ILE A 1 80 ? 8.266 -2.719 -8.953 1 95.06 80 ILE A CA 1
ATOM 646 C C . ILE A 1 80 ? 9 -1.381 -8.938 1 95.06 80 ILE A C 1
ATOM 648 O O . ILE A 1 80 ? 9.477 -0.914 -9.977 1 95.06 80 ILE A O 1
ATOM 652 N N . ARG A 1 81 ? 9.125 -0.858 -7.816 1 91.19 81 ARG A N 1
ATOM 653 C CA . ARG A 1 81 ? 9.914 0.363 -7.688 1 91.19 81 ARG A CA 1
ATOM 654 C C . ARG A 1 81 ? 11.352 0.138 -8.148 1 91.19 81 ARG A C 1
ATOM 656 O O . ARG A 1 81 ? 11.938 1.004 -8.805 1 91.19 81 ARG A O 1
ATOM 663 N N . GLY A 1 82 ? 11.875 -0.98 -7.773 1 93.44 82 GLY A N 1
ATOM 664 C CA . GLY A 1 82 ? 13.203 -1.339 -8.234 1 93.44 82 GLY A CA 1
ATOM 665 C C . GLY A 1 82 ? 13.312 -1.41 -9.742 1 93.44 82 GLY A C 1
ATOM 666 O O . GLY A 1 82 ? 14.289 -0.926 -10.32 1 93.44 82 GLY A O 1
ATOM 667 N N . LEU A 1 83 ? 12.375 -2.031 -10.398 1 96.12 83 LEU A N 1
ATOM 668 C CA . LEU A 1 83 ? 12.359 -2.121 -11.852 1 96.12 83 LEU A CA 1
ATOM 669 C C . LEU A 1 83 ? 12.328 -0.731 -12.477 1 96.12 83 LEU A C 1
ATOM 671 O O . LEU A 1 83 ? 13 -0.49 -13.492 1 96.12 83 LEU A O 1
ATOM 675 N N . LEU A 1 84 ? 11.547 0.168 -11.906 1 93.31 84 LEU A N 1
ATOM 676 C CA . LEU A 1 84 ? 11.461 1.54 -12.391 1 93.31 84 LEU A CA 1
ATOM 677 C C . LEU A 1 84 ? 12.805 2.248 -12.281 1 93.31 84 LEU A C 1
ATOM 679 O O . LEU A 1 84 ? 13.25 2.9 -13.227 1 93.31 84 LEU A O 1
ATOM 683 N N . GLN A 1 85 ? 13.422 2.102 -11.148 1 92.31 85 GLN A N 1
ATOM 684 C CA . GLN A 1 85 ? 14.711 2.742 -10.883 1 92.31 85 GLN A CA 1
ATOM 685 C C . GLN A 1 85 ? 15.789 2.219 -11.828 1 92.31 85 GLN A C 1
ATOM 687 O O . GLN A 1 85 ? 16.688 2.965 -12.234 1 92.31 85 GLN A O 1
ATOM 692 N N . GLN A 1 86 ? 15.727 1.026 -12.227 1 95.75 86 GLN A N 1
ATOM 693 C CA . GLN A 1 86 ? 16.703 0.387 -13.094 1 95.75 86 GLN A CA 1
ATOM 694 C C . GLN A 1 86 ? 16.406 0.67 -14.562 1 95.75 86 GLN A C 1
ATOM 696 O O . GLN A 1 86 ? 17.172 0.293 -15.445 1 95.75 86 GLN A O 1
ATOM 701 N N . GLY A 1 87 ? 15.328 1.28 -14.75 1 94.75 87 GLY A N 1
ATOM 702 C CA . GLY A 1 87 ? 14.961 1.646 -16.109 1 94.75 87 GLY A CA 1
ATOM 703 C C . GLY A 1 87 ? 14.352 0.501 -16.891 1 94.75 87 GLY A C 1
ATOM 704 O O . GLY A 1 87 ? 14.258 0.562 -18.125 1 94.75 87 GLY A O 1
ATOM 705 N N . GLU A 1 88 ? 13.914 -0.531 -16.203 1 96.69 88 GLU A N 1
ATOM 706 C CA . GLU A 1 88 ? 13.289 -1.668 -16.875 1 96.69 88 GLU A CA 1
ATOM 707 C C . GLU A 1 88 ? 11.828 -1.372 -17.219 1 96.69 88 GLU A C 1
ATOM 709 O O . GLU A 1 88 ? 11.242 -2.037 -18.078 1 96.69 88 GLU A O 1
ATOM 714 N N . ILE A 1 89 ? 11.18 -0.451 -16.516 1 96.12 89 ILE A N 1
ATOM 715 C CA . ILE A 1 89 ? 9.867 0.109 -16.828 1 96.12 89 ILE A CA 1
ATOM 716 C C . ILE A 1 89 ? 9.914 1.631 -16.703 1 96.12 89 ILE A C 1
ATOM 718 O O . ILE A 1 89 ? 10.898 2.189 -16.203 1 96.12 89 ILE A O 1
ATOM 722 N N . ALA A 1 90 ? 8.883 2.311 -17.312 1 91.5 90 ALA A N 1
ATOM 723 C CA . ALA A 1 90 ? 8.797 3.768 -17.266 1 91.5 90 ALA A CA 1
ATOM 724 C C . ALA A 1 90 ? 7.379 4.227 -16.922 1 91.5 90 ALA A C 1
ATOM 726 O O . ALA A 1 90 ? 6.43 3.439 -17 1 91.5 90 ALA A O 1
ATOM 727 N N . TYR A 1 91 ? 7.352 5.426 -16.438 1 90.5 91 TYR A N 1
ATOM 728 C CA . TYR A 1 91 ? 6.027 5.996 -16.234 1 90.5 91 TYR A CA 1
ATOM 729 C C . TYR A 1 91 ? 5.277 6.133 -17.547 1 90.5 91 TYR A C 1
ATOM 731 O O . TYR A 1 91 ? 5.867 6.504 -18.562 1 90.5 91 TYR A O 1
ATOM 739 N N . ASN A 1 92 ? 4.062 5.781 -17.5 1 88.69 92 ASN A N 1
ATOM 740 C CA . ASN A 1 92 ? 3.16 6.039 -18.609 1 88.69 92 ASN A CA 1
ATOM 741 C C . ASN A 1 92 ? 2.648 7.477 -18.594 1 88.69 92 ASN A C 1
ATOM 743 O O . ASN A 1 92 ? 1.797 7.828 -17.781 1 88.69 92 ASN A O 1
ATOM 747 N N . LEU A 1 93 ? 3.135 8.32 -19.438 1 78.25 93 LEU A N 1
ATOM 748 C CA . LEU A 1 93 ? 2.818 9.742 -19.422 1 78.25 93 LEU A CA 1
ATOM 749 C C . LEU A 1 93 ? 1.419 9.992 -19.984 1 78.25 93 LEU A C 1
ATOM 751 O O . LEU A 1 93 ? 0.854 11.07 -19.781 1 78.25 93 LEU A O 1
ATOM 755 N N . ASP A 1 94 ? 0.951 9.125 -20.672 1 70.62 94 ASP A N 1
ATOM 756 C CA . ASP A 1 94 ? -0.403 9.234 -21.203 1 70.62 94 ASP A CA 1
ATOM 757 C C . ASP A 1 94 ? -1.441 8.867 -20.141 1 70.62 94 ASP A C 1
ATOM 759 O O . ASP A 1 94 ? -2.643 9.055 -20.359 1 70.62 94 ASP A O 1
ATOM 763 N N . SER A 1 95 ? -0.841 8.406 -19.188 1 62.44 95 SER A N 1
ATOM 764 C CA . SER A 1 95 ? -1.793 7.996 -18.156 1 62.44 95 SER A CA 1
ATOM 765 C C . SER A 1 95 ? -2.314 9.195 -17.391 1 62.44 95 SER A C 1
ATOM 767 O O . SER A 1 95 ? -1.624 10.211 -17.266 1 62.44 95 SER A O 1
ATOM 769 N N . ARG A 1 96 ? -3.461 9.359 -17.25 1 55 96 ARG A N 1
ATOM 770 C CA . ARG A 1 96 ? -4.113 10.469 -16.547 1 55 96 ARG A CA 1
ATOM 771 C C . ARG A 1 96 ? -3.467 10.711 -15.195 1 55 96 ARG A C 1
ATOM 773 O O . ARG A 1 96 ? -3.615 11.789 -14.609 1 55 96 ARG A O 1
ATOM 780 N N . VAL A 1 97 ? -2.781 9.656 -14.656 1 52.03 97 VAL A N 1
ATOM 781 C CA . VAL A 1 97 ? -2.328 9.773 -13.273 1 52.03 97 VAL A CA 1
ATOM 782 C C . VAL A 1 97 ? -0.815 9.969 -13.234 1 52.03 97 VAL A C 1
ATOM 784 O O . VAL A 1 97 ? -0.055 9.031 -13.477 1 52.03 97 VAL A O 1
ATOM 787 N N . LEU A 1 98 ? -0.224 11.008 -13.766 1 47.88 98 LEU A N 1
ATOM 788 C CA . LEU A 1 98 ? 1.227 11.156 -13.734 1 47.88 98 LEU A CA 1
ATOM 789 C C . LEU A 1 98 ? 1.728 11.305 -12.297 1 47.88 98 LEU A C 1
ATOM 791 O O . LEU A 1 98 ? 1.751 12.406 -11.75 1 47.88 98 LEU A O 1
ATOM 795 N N . ASN A 1 99 ? 1.293 10.484 -11.289 1 44.09 99 ASN A N 1
ATOM 796 C CA . ASN A 1 99 ? 1.859 10.711 -9.969 1 44.09 99 ASN A CA 1
ATOM 797 C C . ASN A 1 99 ? 3.088 9.836 -9.727 1 44.09 99 ASN A C 1
ATOM 799 O O . ASN A 1 99 ? 3.061 8.633 -9.984 1 44.09 99 ASN A O 1
ATOM 803 N N . PHE A 1 100 ? 4.367 10.422 -9.766 1 45.75 100 PHE A N 1
ATOM 804 C CA . PHE A 1 100 ? 5.648 9.781 -9.492 1 45.75 100 PHE A CA 1
ATOM 805 C C . PHE A 1 100 ? 5.691 9.242 -8.07 1 45.75 100 PHE A C 1
ATOM 807 O O . PHE A 1 100 ? 6.516 9.68 -7.262 1 45.75 100 PHE A O 1
ATOM 814 N N . SER A 1 101 ? 4.844 8.414 -7.668 1 44.44 101 SER A N 1
ATOM 815 C CA . SER A 1 101 ? 4.723 7.898 -6.305 1 44.44 101 SER A CA 1
ATOM 816 C C . SER A 1 101 ? 5.883 6.977 -5.953 1 44.44 101 SER A C 1
ATOM 818 O O . SER A 1 101 ? 6.145 6.719 -4.777 1 44.44 101 SER A O 1
ATOM 820 N N . MET A 1 102 ? 6.535 6.461 -7 1 51.09 102 MET A N 1
ATOM 821 C CA . MET A 1 102 ? 7.59 5.496 -6.699 1 51.09 102 MET A CA 1
ATOM 822 C C . MET A 1 102 ? 8.969 6.117 -6.883 1 51.09 102 MET A C 1
ATOM 824 O O . MET A 1 102 ? 9.969 5.402 -6.988 1 51.09 102 MET A O 1
ATOM 828 N N . GLY A 1 103 ? 9.195 7.289 -6.777 1 45.72 103 GLY A N 1
ATOM 829 C CA . GLY A 1 103 ? 10.453 7.98 -7.016 1 45.72 103 GLY A CA 1
ATOM 830 C C . GLY A 1 103 ? 10.594 8.492 -8.438 1 45.72 103 GLY A C 1
ATOM 831 O O . GLY A 1 103 ? 9.828 8.094 -9.32 1 45.72 103 GLY A O 1
ATOM 832 N N . ARG A 1 104 ? 11.453 9.695 -8.562 1 42.88 104 ARG A N 1
ATOM 833 C CA . ARG A 1 104 ? 11.68 10.289 -9.875 1 42.88 104 ARG A CA 1
ATOM 834 C C . ARG A 1 104 ? 12.406 9.312 -10.797 1 42.88 104 ARG A C 1
ATOM 836 O O . ARG A 1 104 ? 13.281 8.562 -10.352 1 42.88 104 ARG A O 1
ATOM 843 N N . PRO A 1 105 ? 11.812 9.219 -12.008 1 42.78 105 PRO A N 1
ATOM 844 C CA . PRO A 1 105 ? 12.555 8.414 -12.992 1 42.78 105 PRO A CA 1
ATOM 845 C C . PRO A 1 105 ? 14.016 8.852 -13.125 1 42.78 105 PRO A C 1
ATOM 847 O O . PRO A 1 105 ? 14.328 10.031 -12.953 1 42.78 105 PRO A O 1
ATOM 850 N N . GLN A 1 106 ? 15.016 8.156 -12.922 1 37.94 106 GLN A N 1
ATOM 851 C CA . GLN A 1 106 ? 16.359 8.5 -13.359 1 37.94 106 GLN A CA 1
ATOM 852 C C . GLN A 1 106 ? 16.438 8.586 -14.883 1 37.94 106 GLN A C 1
ATOM 854 O O . GLN A 1 106 ? 16.141 7.613 -15.578 1 37.94 106 GLN A O 1
ATOM 859 N N . VAL A 1 107 ? 16.203 9.75 -15.359 1 34.97 107 VAL A N 1
ATOM 860 C CA . VAL A 1 107 ? 16.422 9.93 -16.797 1 34.97 107 VAL A CA 1
ATOM 861 C C . VAL A 1 107 ? 17.891 9.648 -17.141 1 34.97 107 VAL A C 1
ATOM 863 O O . VAL A 1 107 ? 18.781 10.297 -16.609 1 34.97 107 VAL A O 1
ATOM 866 N N . ARG A 1 108 ? 18.281 8.516 -17.562 1 35.84 108 ARG A N 1
ATOM 867 C CA . ARG A 1 108 ? 19.578 8.414 -18.219 1 35.84 108 ARG A CA 1
ATOM 868 C C . ARG A 1 108 ? 19.625 9.297 -19.469 1 35.84 108 ARG A C 1
ATOM 870 O O . ARG A 1 108 ? 18.844 9.102 -20.406 1 35.84 108 ARG A O 1
ATOM 877 N N . GLY A 1 109 ? 20.031 10.523 -19.312 1 32 109 GLY A N 1
ATOM 878 C CA . GLY A 1 109 ? 20.375 11.25 -20.516 1 32 109 GLY A CA 1
ATOM 879 C C . GLY A 1 109 ? 21.422 10.547 -21.359 1 32 109 GLY A C 1
ATOM 880 O O . GLY A 1 109 ? 22.172 9.695 -20.859 1 32 109 GLY A O 1
ATOM 881 N N . PRO A 1 110 ? 21.422 10.547 -22.672 1 35.03 110 PRO A N 1
ATOM 882 C CA . PRO A 1 110 ? 22.438 10.039 -23.578 1 35.03 110 PRO A CA 1
ATOM 883 C C . PRO A 1 110 ? 23.859 10.414 -23.141 1 35.03 110 PRO A C 1
ATOM 885 O O . PRO A 1 110 ? 24.828 9.742 -23.516 1 35.03 110 PRO A O 1
ATOM 888 N N . GLY A 1 111 ? 24.172 11.625 -22.672 1 35.31 111 GLY A N 1
ATOM 889 C CA . GLY A 1 111 ? 25.516 12.172 -22.797 1 35.31 111 GLY A CA 1
ATOM 890 C C . GLY A 1 111 ? 26.469 11.641 -21.734 1 35.31 111 GLY A C 1
ATOM 891 O O . GLY A 1 111 ? 27.562 12.195 -21.531 1 35.31 111 GLY A O 1
ATOM 892 N N . GLN A 1 112 ? 26.219 10.945 -20.719 1 34.03 112 GLN A N 1
ATOM 893 C CA . GLN A 1 112 ? 27.375 10.766 -19.859 1 34.03 112 GLN A CA 1
ATOM 894 C C . GLN A 1 112 ? 28.422 9.883 -20.531 1 34.03 112 GLN A C 1
ATOM 896 O O . GLN A 1 112 ? 28.172 8.703 -20.797 1 34.03 112 GLN A O 1
ATOM 901 N N . ILE A 1 113 ? 29.266 10.555 -21.469 1 30.03 113 ILE A N 1
ATOM 902 C CA . ILE A 1 113 ? 30.562 10.188 -22.031 1 30.03 113 ILE A CA 1
ATOM 903 C C . ILE A 1 113 ? 31.484 9.703 -20.922 1 30.03 113 ILE A C 1
ATOM 905 O O . ILE A 1 113 ? 31.609 10.344 -19.875 1 30.03 113 ILE A O 1
ATOM 909 N N . GLU A 1 114 ? 31.75 8.477 -20.828 1 34.12 114 GLU A N 1
ATOM 910 C CA . GLU A 1 114 ? 32.812 7.824 -20.062 1 34.12 114 GLU A CA 1
ATOM 911 C C . GLU A 1 114 ? 34.156 8.531 -20.266 1 34.12 114 GLU A C 1
ATOM 913 O O . GLU A 1 114 ? 34.625 8.672 -21.406 1 34.12 114 GLU A O 1
ATOM 918 N N . ASN A 1 115 ? 34.406 9.539 -19.516 1 30.59 115 ASN A N 1
ATOM 919 C CA . ASN A 1 115 ? 35.781 10.086 -19.594 1 30.59 115 ASN A CA 1
ATOM 920 C C . ASN A 1 115 ? 36.812 8.984 -19.469 1 30.59 115 ASN A C 1
ATOM 922 O O . ASN A 1 115 ? 36.906 8.32 -18.438 1 30.59 115 ASN A O 1
ATOM 926 N N . ARG A 1 116 ? 37.156 8.328 -20.562 1 30.98 116 ARG A N 1
ATOM 927 C CA . ARG A 1 116 ? 38.312 7.445 -20.688 1 30.98 116 ARG A CA 1
ATOM 928 C C . ARG A 1 116 ? 39.594 8.156 -20.25 1 30.98 116 ARG A C 1
ATOM 930 O O . ARG A 1 116 ? 39.812 9.312 -20.609 1 30.98 116 ARG A O 1
ATOM 937 N N . PRO A 1 117 ? 40.25 7.66 -19.188 1 30.47 117 PRO A N 1
ATOM 938 C CA . PRO A 1 117 ? 41.625 8.172 -19 1 30.47 117 PRO A CA 1
ATOM 939 C C . PRO A 1 117 ? 42.438 8.133 -20.297 1 30.47 117 PRO A C 1
ATOM 941 O O . PRO A 1 117 ? 42.156 7.324 -21.188 1 30.47 117 PRO A O 1
ATOM 944 N N . GLY A 1 118 ? 42.844 9.266 -20.875 1 27.09 118 GLY A N 1
ATOM 945 C CA . GLY A 1 118 ? 43.875 9.367 -21.891 1 27.09 118 GLY A CA 1
ATOM 946 C C . GLY A 1 118 ? 45 8.391 -21.672 1 27.09 118 GLY A C 1
ATOM 947 O O . GLY A 1 118 ? 45.375 8.109 -20.516 1 27.09 118 GLY A O 1
ATOM 948 N N . GLN A 1 119 ? 45.375 7.551 -22.75 1 22.03 119 GLN A N 1
ATOM 949 C CA . GLN A 1 119 ? 46.781 7.191 -22.969 1 22.03 119 GLN A CA 1
ATOM 950 C C . GLN A 1 119 ? 47.656 8.438 -23.156 1 22.03 119 GLN A C 1
ATOM 952 O O . GLN A 1 119 ? 47.25 9.375 -23.844 1 22.03 119 GLN A O 1
ATOM 957 N N . MET B 1 1 ? -17.969 0.848 3.543 1 80.81 1 MET B N 1
ATOM 958 C CA . MET B 1 1 ? -17.047 1.906 3.961 1 80.81 1 MET B CA 1
ATOM 959 C C . MET B 1 1 ? -15.758 1.86 3.154 1 80.81 1 MET B C 1
ATOM 961 O O . MET B 1 1 ? -15.164 0.792 2.982 1 80.81 1 MET B O 1
ATOM 965 N N . LEU B 1 2 ? -15.391 2.994 2.562 1 87.19 2 LEU B N 1
ATOM 966 C CA . LEU B 1 2 ? -14.18 3.07 1.753 1 87.19 2 LEU B CA 1
ATOM 967 C C . LEU B 1 2 ? -12.938 3.047 2.635 1 87.19 2 LEU B C 1
ATOM 969 O O . LEU B 1 2 ? -12.922 3.646 3.713 1 87.19 2 LEU B O 1
ATOM 973 N N . LYS B 1 3 ? -12 2.176 2.246 1 85.56 3 LYS B N 1
ATOM 974 C CA . LYS B 1 3 ? -10.742 2.135 2.982 1 85.56 3 LYS B CA 1
ATOM 975 C C . LYS B 1 3 ? -9.57 1.821 2.055 1 85.56 3 LYS B C 1
ATOM 977 O O . LYS B 1 3 ? -9.773 1.307 0.953 1 85.56 3 LYS B O 1
ATOM 982 N N . SER B 1 4 ? -8.469 2.311 2.49 1 86.75 4 SER B N 1
ATOM 983 C CA . SER B 1 4 ? -7.188 1.961 1.886 1 86.75 4 SER B CA 1
ATOM 984 C C . SER B 1 4 ? -6.168 1.562 2.947 1 86.75 4 SER B C 1
ATOM 986 O O . SER B 1 4 ? -5.941 2.303 3.906 1 86.75 4 SER B O 1
ATOM 988 N N . THR B 1 5 ? -5.625 0.318 2.676 1 86.75 5 THR B N 1
ATOM 989 C CA . THR B 1 5 ? -4.695 -0.19 3.678 1 86.75 5 THR B CA 1
ATOM 990 C C . THR B 1 5 ? -3.389 -0.637 3.027 1 86.75 5 THR B C 1
ATOM 992 O O . THR B 1 5 ? -3.396 -1.461 2.111 1 86.75 5 THR B O 1
ATOM 995 N N . THR B 1 6 ? -2.354 0.1 3.33 1 84.94 6 THR B N 1
ATOM 996 C CA . THR B 1 6 ? -0.997 -0.375 3.082 1 84.94 6 THR B CA 1
ATOM 997 C C . THR B 1 6 ? -0.441 -1.089 4.312 1 84.94 6 THR B C 1
ATOM 999 O O . THR B 1 6 ? -1.182 -1.392 5.25 1 84.94 6 THR B O 1
ATOM 1002 N N . ARG B 1 7 ? 0.84 -1.414 4.234 1 84.88 7 ARG B N 1
ATOM 1003 C CA . ARG B 1 7 ? 1.46 -2.115 5.355 1 84.88 7 ARG B CA 1
ATOM 1004 C C . ARG B 1 7 ? 1.455 -1.251 6.609 1 84.88 7 ARG B C 1
ATOM 1006 O O . ARG B 1 7 ? 1.124 -1.729 7.699 1 84.88 7 ARG B O 1
ATOM 1013 N N . HIS B 1 8 ? 1.73 0.103 6.469 1 90.81 8 HIS B N 1
ATOM 1014 C CA . HIS B 1 8 ? 1.909 0.91 7.668 1 90.81 8 HIS B CA 1
ATOM 1015 C C . HIS B 1 8 ? 0.842 1.994 7.77 1 90.81 8 HIS B C 1
ATOM 1017 O O . HIS B 1 8 ? 0.792 2.732 8.758 1 90.81 8 HIS B O 1
ATOM 1023 N N . VAL B 1 9 ? -0.013 2.117 6.773 1 94.12 9 VAL B N 1
ATOM 1024 C CA . VAL B 1 9 ? -0.989 3.201 6.727 1 94.12 9 VAL B CA 1
ATOM 1025 C C . VAL B 1 9 ? -2.379 2.635 6.445 1 94.12 9 VAL B C 1
ATOM 1027 O O . VAL B 1 9 ? -2.609 2.039 5.391 1 94.12 9 VAL B O 1
ATOM 1030 N N . HIS B 1 10 ? -3.328 2.801 7.371 1 93.06 10 HIS B N 1
ATOM 1031 C CA . HIS B 1 10 ? -4.734 2.5 7.141 1 93.06 10 HIS B CA 1
ATOM 1032 C C . HIS B 1 10 ? -5.578 3.771 7.145 1 93.06 10 HIS B C 1
ATOM 1034 O O . HIS B 1 10 ? -5.539 4.543 8.109 1 93.06 10 HIS B O 1
ATOM 1040 N N . ILE B 1 11 ? -6.215 3.918 6.059 1 94.06 11 ILE B N 1
ATOM 1041 C CA . ILE B 1 11 ? -7.102 5.07 5.941 1 94.06 11 ILE B CA 1
ATOM 1042 C C . ILE B 1 11 ? -8.547 4.602 5.816 1 94.06 11 ILE B C 1
ATOM 1044 O O . ILE B 1 11 ? -8.859 3.729 5 1 94.06 11 ILE B O 1
ATOM 1048 N N . PHE B 1 12 ? -9.422 5.152 6.59 1 91 12 PHE B N 1
ATOM 1049 C CA . PHE B 1 12 ? -10.844 4.844 6.559 1 91 12 PHE B CA 1
ATOM 1050 C C . PHE B 1 12 ? -11.664 6.094 6.254 1 91 12 PHE B C 1
ATOM 1052 O O . PHE B 1 12 ? -11.398 7.164 6.805 1 91 12 PHE B O 1
ATOM 1059 N N . ALA B 1 13 ? -12.562 5.922 5.387 1 91.75 13 ALA B N 1
ATOM 1060 C CA . ALA B 1 13 ? -13.562 6.973 5.227 1 91.75 13 ALA B CA 1
ATOM 1061 C C . ALA B 1 13 ? -14.625 6.883 6.316 1 91.75 13 ALA B C 1
ATOM 1063 O O . ALA B 1 13 ? -15.727 6.387 6.074 1 91.75 13 ALA B O 1
ATOM 1064 N N . ALA B 1 14 ? -14.211 7.363 7.492 1 90.12 14 ALA B N 1
ATOM 1065 C CA . ALA B 1 14 ? -15.062 7.234 8.672 1 90.12 14 ALA B CA 1
ATOM 1066 C C . ALA B 1 14 ? -14.711 8.289 9.719 1 90.12 14 ALA B C 1
ATOM 1068 O O . ALA B 1 14 ? -13.602 8.836 9.711 1 90.12 14 ALA B O 1
ATOM 1069 N N . ASP B 1 15 ? -15.734 8.523 10.453 1 86.75 15 ASP B N 1
ATOM 1070 C CA . ASP B 1 15 ? -15.531 9.25 11.695 1 86.75 15 ASP B CA 1
ATOM 1071 C C . ASP B 1 15 ? -15.453 8.305 12.891 1 86.75 15 ASP B C 1
ATOM 1073 O O . ASP B 1 15 ? -16 7.199 12.844 1 86.75 15 ASP B O 1
ATOM 1077 N N . ILE B 1 16 ? -14.641 8.703 13.82 1 84.69 16 ILE B N 1
ATOM 1078 C CA . ILE B 1 16 ? -14.578 7.887 15.031 1 84.69 16 ILE B CA 1
ATOM 1079 C C . ILE B 1 16 ? -15.398 8.539 16.141 1 84.69 16 ILE B C 1
ATOM 1081 O O . ILE B 1 16 ? -15.117 9.664 16.547 1 84.69 16 ILE B O 1
ATOM 1085 N N . ARG B 1 17 ? -16.5 7.766 16.438 1 85.44 17 ARG B N 1
ATOM 1086 C CA . ARG B 1 17 ? -17.344 8.211 17.531 1 85.44 17 ARG B CA 1
ATOM 1087 C C . ARG B 1 17 ? -17.484 7.121 18.594 1 85.44 17 ARG B C 1
ATOM 1089 O O . ARG B 1 17 ? -18.016 6.039 18.312 1 85.44 17 ARG B O 1
ATOM 1096 N N . ASN B 1 18 ? -17.156 7.328 19.797 1 86.44 18 ASN B N 1
ATOM 1097 C CA . ASN B 1 18 ? -17.219 6.375 20.906 1 86.44 18 ASN B CA 1
ATOM 1098 C C . ASN B 1 18 ? -16.531 5.062 20.547 1 86.44 18 ASN B C 1
ATOM 1100 O O . ASN B 1 18 ? -17.109 3.988 20.703 1 86.44 18 ASN B O 1
ATOM 1104 N N . ASP B 1 19 ? -15.422 5.125 19.859 1 85.06 19 ASP B N 1
ATOM 1105 C CA . ASP B 1 19 ? -14.562 3.992 19.516 1 85.06 19 ASP B CA 1
ATOM 1106 C C . ASP B 1 19 ? -15.164 3.152 18.406 1 85.06 19 ASP B C 1
ATOM 1108 O O . ASP B 1 19 ? -14.781 1.996 18.203 1 85.06 19 ASP B O 1
ATOM 1112 N N . ASN B 1 20 ? -16.203 3.852 17.766 1 86.69 20 ASN B N 1
ATOM 1113 C CA . ASN B 1 20 ? -16.797 3.188 16.625 1 86.69 20 ASN B CA 1
ATOM 1114 C C . ASN B 1 20 ? -16.516 3.945 15.328 1 86.69 20 ASN B C 1
ATOM 1116 O O . ASN B 1 20 ? -16.438 5.176 15.32 1 86.69 20 ASN B O 1
ATOM 1120 N N . PHE B 1 21 ? -16.328 3.17 14.336 1 85.19 21 PHE B N 1
ATOM 1121 C CA . PHE B 1 21 ? -16.172 3.775 13.016 1 85.19 21 PHE B CA 1
ATOM 1122 C C . PHE B 1 21 ? -17.547 4.035 12.383 1 85.19 21 PHE B C 1
ATOM 1124 O O . PHE B 1 21 ? -18.359 3.119 12.258 1 85.19 21 PHE B O 1
ATOM 1131 N N . ILE B 1 22 ? -17.797 5.27 12.141 1 89.81 22 ILE B N 1
ATOM 1132 C CA . ILE B 1 22 ? -19 5.641 11.406 1 89.81 22 ILE B CA 1
ATOM 1133 C C . ILE B 1 22 ? -18.641 6.094 10 1 89.81 22 ILE B C 1
ATOM 1135 O O . ILE B 1 22 ? -17.875 7.047 9.828 1 89.81 22 ILE B O 1
ATOM 1139 N N . ALA B 1 23 ? -19.172 5.387 9.117 1 89.5 23 ALA B N 1
ATOM 1140 C CA . ALA B 1 23 ? -18.859 5.699 7.723 1 89.5 23 ALA B CA 1
ATOM 1141 C C . ALA B 1 23 ? -19.078 7.18 7.43 1 89.5 23 ALA B C 1
ATOM 1143 O O . ALA B 1 23 ? -20.031 7.785 7.938 1 89.5 23 ALA B O 1
ATOM 1144 N N . SER B 1 24 ? -18.141 7.746 6.609 1 87.31 24 SER B N 1
ATOM 1145 C CA . SER B 1 24 ? -18.219 9.148 6.227 1 87.31 24 SER B CA 1
ATOM 1146 C C . SER B 1 24 ? -17.797 9.344 4.77 1 87.31 24 SER B C 1
ATOM 1148 O O . SER B 1 24 ? -16.906 8.664 4.273 1 87.31 24 SER B O 1
ATOM 1150 N N . ASP B 1 25 ? -18.469 10.297 4.156 1 83.44 25 ASP B N 1
ATOM 1151 C CA . ASP B 1 25 ? -18.125 10.625 2.779 1 83.44 25 ASP B CA 1
ATOM 1152 C C . ASP B 1 25 ? -17.203 11.844 2.725 1 83.44 25 ASP B C 1
ATOM 1154 O O . ASP B 1 25 ? -16.75 12.242 1.646 1 83.44 25 ASP B O 1
ATOM 1158 N N . THR B 1 26 ? -16.859 12.352 3.893 1 82 26 THR B N 1
ATOM 1159 C CA . THR B 1 26 ? -16.094 13.586 3.855 1 82 26 THR B CA 1
ATOM 1160 C C . THR B 1 26 ? -14.945 13.531 4.863 1 82 26 THR B C 1
ATOM 1162 O O . THR B 1 26 ? -14.023 14.352 4.805 1 82 26 THR B O 1
ATOM 1165 N N . LYS B 1 27 ? -15.039 12.562 5.734 1 86.94 27 LYS B N 1
ATOM 1166 C CA . LYS B 1 27 ? -14.016 12.5 6.77 1 86.94 27 LYS B CA 1
ATOM 1167 C C . LYS B 1 27 ? -13.164 11.242 6.629 1 86.94 27 LYS B C 1
ATOM 1169 O O . LYS B 1 27 ? -13.688 10.164 6.332 1 86.94 27 LYS B O 1
ATOM 1174 N N . LEU B 1 28 ? -11.898 11.453 6.859 1 92.19 28 LEU B N 1
ATOM 1175 C CA . LEU B 1 28 ? -10.953 10.344 6.824 1 92.19 28 LEU B CA 1
ATOM 1176 C C . LEU B 1 28 ? -10.312 10.125 8.188 1 92.19 28 LEU B C 1
ATOM 1178 O O . LEU B 1 28 ? -10.062 11.086 8.922 1 92.19 28 LEU B O 1
ATOM 1182 N N . THR B 1 29 ? -10.156 8.883 8.586 1 92.56 29 THR B N 1
ATOM 1183 C CA . THR B 1 29 ? -9.422 8.5 9.789 1 92.56 29 THR B CA 1
ATOM 1184 C C . THR B 1 29 ? -8.164 7.719 9.422 1 92.56 29 THR B C 1
ATOM 1186 O O . THR B 1 29 ? -8.195 6.859 8.539 1 92.56 29 THR B O 1
ATOM 1189 N N . LEU B 1 30 ? -7.145 8.086 10.094 1 95.06 30 LEU B N 1
ATOM 1190 C CA . LEU B 1 30 ? -5.848 7.465 9.836 1 95.06 30 LEU B CA 1
ATOM 1191 C C . LEU B 1 30 ? -5.438 6.562 11 1 95.06 30 LEU B C 1
ATOM 1193 O O . LEU B 1 30 ? -5.586 6.938 12.164 1 95.06 30 LEU B O 1
ATOM 1197 N N . ASP B 1 31 ? -5.066 5.328 10.711 1 93.31 31 ASP B N 1
ATOM 1198 C CA . ASP B 1 31 ? -4.383 4.418 11.625 1 93.31 31 ASP B CA 1
ATOM 1199 C C . ASP B 1 31 ? -2.945 4.164 11.172 1 93.31 31 ASP B C 1
ATOM 1201 O O . ASP B 1 31 ? -2.719 3.512 10.148 1 93.31 31 ASP B O 1
ATOM 1205 N N . VAL B 1 32 ? -2.023 4.727 11.938 1 95.5 32 VAL B N 1
ATOM 1206 C CA . VAL B 1 32 ? -0.61 4.668 11.57 1 95.5 32 VAL B CA 1
ATOM 1207 C C . VAL B 1 32 ? 0.039 3.451 12.227 1 95.5 32 VAL B C 1
ATOM 1209 O O . VAL B 1 32 ? -0.095 3.244 13.438 1 95.5 32 VAL B O 1
ATOM 1212 N N . ASP B 1 33 ? 0.699 2.633 11.398 1 93.12 33 ASP B N 1
ATOM 1213 C CA . ASP B 1 33 ? 1.53 1.521 11.844 1 93.12 33 ASP B CA 1
ATOM 1214 C C . ASP B 1 33 ? 0.742 0.571 12.742 1 93.12 33 ASP B C 1
ATOM 1216 O O . ASP B 1 33 ? 1.144 0.305 13.875 1 93.12 33 ASP B O 1
ATOM 1220 N N . PRO B 1 34 ? -0.323 0.005 12.211 1 90.19 34 PRO B N 1
ATOM 1221 C CA . PRO B 1 34 ? -1.223 -0.809 13.031 1 90.19 34 PRO B CA 1
ATOM 1222 C C . PRO B 1 34 ? -0.53 -2.029 13.633 1 90.19 34 PRO B C 1
ATOM 1224 O O . PRO B 1 34 ? -0.981 -2.562 14.648 1 90.19 34 PRO B O 1
ATOM 1227 N N . ASP B 1 35 ? 0.592 -2.455 13.117 1 87.06 35 ASP B N 1
ATOM 1228 C CA . ASP B 1 35 ? 1.271 -3.65 13.609 1 87.06 35 ASP B CA 1
ATOM 1229 C C . ASP B 1 35 ? 2.457 -3.281 14.492 1 87.06 35 ASP B C 1
ATOM 1231 O O . ASP B 1 35 ? 3.234 -4.152 14.898 1 87.06 35 ASP B O 1
ATOM 1235 N N . ASN B 1 36 ? 2.656 -2.059 14.742 1 90.75 36 ASN B N 1
ATOM 1236 C CA . ASN B 1 36 ? 3.701 -1.561 15.633 1 90.75 36 ASN B CA 1
ATOM 1237 C C . ASN B 1 36 ? 5.09 -1.975 15.148 1 90.75 36 ASN B C 1
ATOM 1239 O O . ASN B 1 36 ? 5.891 -2.496 15.93 1 90.75 36 ASN B O 1
ATOM 1243 N N . GLU B 1 37 ? 5.41 -1.751 13.969 1 88.62 37 GLU B N 1
ATOM 1244 C CA . GLU B 1 37 ? 6.672 -2.154 13.359 1 88.62 37 GLU B CA 1
ATOM 1245 C C . GLU B 1 37 ? 7.77 -1.129 13.633 1 88.62 37 GLU B C 1
ATOM 1247 O O . GLU B 1 37 ? 8.953 -1.411 13.438 1 88.62 37 GLU B O 1
ATOM 1252 N N . PHE B 1 38 ? 7.332 0.034 14.039 1 92.62 38 PHE B N 1
ATOM 1253 C CA . PHE B 1 38 ? 8.312 1.093 14.242 1 92.62 38 PHE B CA 1
ATOM 1254 C C . PHE B 1 38 ? 8.289 1.591 15.68 1 92.62 38 PHE B C 1
ATOM 1256 O O . PHE B 1 38 ? 7.285 1.436 16.375 1 92.62 38 PHE B O 1
ATOM 1263 N N . ILE B 1 39 ? 9.461 2.127 16.078 1 94.31 39 ILE B N 1
ATOM 1264 C CA . ILE B 1 39 ? 9.547 2.916 17.297 1 94.31 39 ILE B CA 1
ATOM 1265 C C . ILE B 1 39 ? 9.297 4.387 16.984 1 94.31 39 ILE B C 1
ATOM 1267 O O . ILE B 1 39 ? 10.086 5.02 16.281 1 94.31 39 ILE B O 1
ATOM 1271 N N . TRP B 1 40 ? 8.188 4.879 17.531 1 95.94 40 TRP B N 1
ATOM 1272 C CA . TRP B 1 40 ? 7.781 6.25 17.25 1 95.94 40 TRP B CA 1
ATOM 1273 C C . TRP B 1 40 ? 8.125 7.168 18.422 1 95.94 40 TRP B C 1
ATOM 1275 O O . TRP B 1 40 ? 8.203 6.719 19.562 1 95.94 40 TRP B O 1
ATOM 1285 N N . ASN B 1 41 ? 8.414 8.438 18.094 1 96.56 41 ASN B N 1
ATOM 1286 C CA . ASN B 1 41 ? 8.383 9.547 19.047 1 96.56 41 ASN B CA 1
ATOM 1287 C C . ASN B 1 41 ? 7.344 10.594 18.656 1 96.56 41 ASN B C 1
ATOM 1289 O O . ASN B 1 41 ? 6.883 10.617 17.516 1 96.56 41 ASN B O 1
ATOM 1293 N N . ASP B 1 42 ? 7.023 11.445 19.562 1 95.94 42 ASP B N 1
ATOM 1294 C CA . ASP B 1 42 ? 5.922 12.383 19.359 1 95.94 42 ASP B CA 1
ATOM 1295 C C . ASP B 1 42 ? 6.191 13.281 18.156 1 95.94 42 ASP B C 1
ATOM 1297 O O . ASP B 1 42 ? 5.316 13.469 17.312 1 95.94 42 ASP B O 1
ATOM 1301 N N . PRO B 1 43 ? 7.344 13.82 17.984 1 97.88 43 PRO B N 1
ATOM 1302 C CA . PRO B 1 43 ? 7.605 14.688 16.844 1 97.88 43 PRO B CA 1
ATOM 1303 C C . PRO B 1 43 ? 7.434 13.969 15.5 1 97.88 43 PRO B C 1
ATOM 1305 O O . PRO B 1 43 ? 6.852 14.531 14.57 1 97.88 43 PRO B O 1
ATOM 1308 N N . ALA B 1 44 ? 7.906 12.773 15.422 1 97.5 44 ALA B N 1
ATOM 1309 C CA . ALA B 1 44 ? 7.781 12.023 14.172 1 97.5 44 ALA B CA 1
ATOM 1310 C C . ALA B 1 44 ? 6.32 11.727 13.859 1 97.5 44 ALA B C 1
ATOM 1312 O O . ALA B 1 44 ? 5.891 11.836 12.711 1 97.5 44 ALA B O 1
ATOM 1313 N N . LEU B 1 45 ? 5.574 11.312 14.883 1 97.25 45 LEU B N 1
ATOM 1314 C CA . LEU B 1 45 ? 4.16 11.023 14.68 1 97.25 45 LEU B CA 1
ATOM 1315 C C . LEU B 1 45 ? 3.406 12.273 14.227 1 97.25 45 LEU B C 1
ATOM 1317 O O . LEU B 1 45 ? 2.529 12.195 13.367 1 97.25 45 LEU B O 1
ATOM 1321 N N . GLN B 1 46 ? 3.707 13.367 14.781 1 97.62 46 GLN B N 1
ATOM 1322 C CA . GLN B 1 46 ? 3.064 14.617 14.398 1 97.62 46 GLN B CA 1
ATOM 1323 C C . GLN B 1 46 ? 3.361 14.969 12.945 1 97.62 46 GLN B C 1
ATOM 1325 O O . GLN B 1 46 ? 2.506 15.516 12.242 1 97.62 46 GLN B O 1
ATOM 1330 N N . LYS B 1 47 ? 4.598 14.672 12.508 1 98.44 47 LYS B N 1
ATOM 1331 C CA . LYS B 1 47 ? 4.941 14.906 11.109 1 98.44 47 LYS B CA 1
ATOM 1332 C C . LYS B 1 47 ? 4.055 14.07 10.188 1 98.44 47 LYS B C 1
ATOM 1334 O O . LYS B 1 47 ? 3.629 14.547 9.133 1 98.44 47 LYS B O 1
ATOM 1339 N N . VAL B 1 48 ? 3.811 12.836 10.617 1 98.38 48 VAL B N 1
ATOM 1340 C CA . VAL B 1 48 ? 2.975 11.961 9.805 1 98.38 48 VAL B CA 1
ATOM 1341 C C . VAL B 1 48 ? 1.555 12.516 9.734 1 98.38 48 VAL B C 1
ATOM 1343 O O . VAL B 1 48 ? 0.947 12.555 8.664 1 98.38 48 VAL B O 1
ATOM 1346 N N . TYR B 1 49 ? 1.011 12.969 10.836 1 97.12 49 TYR B N 1
ATOM 1347 C CA . TYR B 1 49 ? -0.343 13.516 10.867 1 97.12 49 TYR B CA 1
ATOM 1348 C C . TYR B 1 49 ? -0.44 14.789 10.031 1 97.12 49 TYR B C 1
ATOM 1350 O O . TYR B 1 49 ? -1.428 15 9.328 1 97.12 49 TYR B O 1
ATOM 1358 N N . SER B 1 50 ? 0.573 15.617 10.094 1 98.06 50 SER B N 1
ATOM 1359 C CA . SER B 1 50 ? 0.612 16.844 9.297 1 98.06 50 SER B CA 1
ATOM 1360 C C . SER B 1 50 ? 0.669 16.516 7.805 1 98.06 50 SER B C 1
ATOM 1362 O O . SER B 1 50 ? -0.001 17.172 7 1 98.06 50 SER B O 1
ATOM 1364 N N . GLU B 1 51 ? 1.511 15.57 7.5 1 97.81 51 GLU B N 1
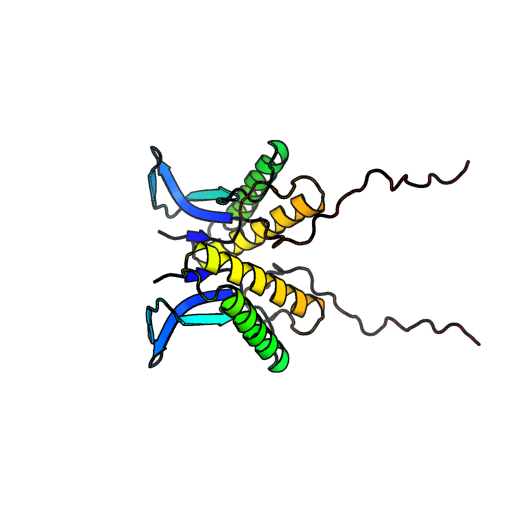ATOM 1365 C CA . GLU B 1 51 ? 1.607 15.156 6.102 1 97.81 51 GLU B CA 1
ATOM 1366 C C . GLU B 1 51 ? 0.282 14.594 5.602 1 97.81 51 GLU B C 1
ATOM 1368 O O . GLU B 1 51 ? -0.118 14.852 4.465 1 97.81 51 GLU B O 1
ATOM 1373 N N . PHE B 1 52 ? -0.386 13.852 6.426 1 97.19 52 PHE B N 1
ATOM 1374 C CA . PHE B 1 52 ? -1.702 13.32 6.082 1 97.19 52 PHE B CA 1
ATOM 1375 C C . PHE B 1 52 ? -2.676 14.453 5.781 1 97.19 52 PHE B C 1
ATOM 1377 O O . PHE B 1 52 ? -3.379 14.43 4.77 1 97.19 52 PHE B O 1
ATOM 1384 N N . ASP B 1 53 ? -2.672 15.391 6.656 1 95.38 53 ASP B N 1
ATOM 1385 C CA . ASP B 1 53 ? -3.549 16.531 6.461 1 95.38 53 ASP B CA 1
ATOM 1386 C C . ASP B 1 53 ? -3.248 17.234 5.137 1 95.38 53 ASP B C 1
ATOM 1388 O O . ASP B 1 53 ? -4.168 17.641 4.418 1 95.38 53 ASP B O 1
ATOM 1392 N N . ARG B 1 54 ? -2.016 17.422 4.895 1 96.69 54 ARG B N 1
ATOM 1393 C CA . ARG B 1 54 ? -1.604 18.062 3.652 1 96.69 54 ARG B CA 1
ATOM 1394 C C . ARG B 1 54 ? -2.09 17.281 2.438 1 96.69 54 ARG B C 1
ATOM 1396 O O . ARG B 1 54 ? -2.646 17.859 1.503 1 96.69 54 ARG B O 1
ATOM 1403 N N . LEU B 1 55 ? -1.888 15.977 2.449 1 94.62 55 LEU B N 1
ATOM 1404 C CA . LEU B 1 55 ? -2.285 15.125 1.334 1 94.62 55 LEU B CA 1
ATOM 1405 C C . LEU B 1 55 ? -3.797 15.148 1.146 1 94.62 55 LEU B C 1
ATOM 1407 O O . LEU B 1 55 ? -4.285 15.234 0.017 1 94.62 55 LEU B O 1
ATOM 1411 N N . VAL B 1 56 ? -4.551 15.07 2.234 1 93.31 56 VAL B N 1
ATOM 1412 C CA . VAL B 1 56 ? -6.008 15.094 2.184 1 93.31 56 VAL B CA 1
ATOM 1413 C C . VAL B 1 56 ? -6.484 16.422 1.61 1 93.31 56 VAL B C 1
ATOM 1415 O O . VAL B 1 56 ? -7.398 16.469 0.784 1 93.31 56 VAL B O 1
ATOM 1418 N N . ALA B 1 57 ? -5.867 17.484 2.039 1 93.06 57 ALA B N 1
ATOM 1419 C CA . ALA B 1 57 ? -6.238 18.812 1.578 1 93.06 57 ALA B CA 1
ATOM 1420 C C . ALA B 1 57 ? -6.047 18.953 0.07 1 93.06 57 ALA B C 1
ATOM 1422 O O . ALA B 1 57 ? -6.809 19.656 -0.599 1 93.06 57 ALA B O 1
ATOM 1423 N N . ALA B 1 58 ? -5.062 18.25 -0.447 1 89.75 58 ALA B N 1
ATOM 1424 C CA . ALA B 1 58 ? -4.777 18.312 -1.878 1 89.75 58 ALA B CA 1
ATOM 1425 C C . ALA B 1 58 ? -5.922 17.703 -2.691 1 89.75 58 ALA B C 1
ATOM 1427 O O . ALA B 1 58 ? -6.059 17.984 -3.883 1 89.75 58 ALA B O 1
ATOM 1428 N N . TYR B 1 59 ? -6.699 16.859 -2.021 1 86.12 59 TYR B N 1
ATOM 1429 C CA . TYR B 1 59 ? -7.82 16.234 -2.713 1 86.12 59 TYR B CA 1
ATOM 1430 C C . TYR B 1 59 ? -9.133 16.906 -2.346 1 86.12 59 TYR B C 1
ATOM 1432 O O . TYR B 1 59 ? -10.211 16.375 -2.623 1 86.12 59 TYR B O 1
ATOM 1440 N N . THR B 1 60 ? -9.078 17.984 -1.693 1 82.25 60 THR B N 1
ATOM 1441 C CA . THR B 1 60 ? -10.281 18.734 -1.337 1 82.25 60 THR B CA 1
ATOM 1442 C C . THR B 1 60 ? -11.086 19.078 -2.582 1 82.25 60 THR B C 1
ATOM 1444 O O . THR B 1 60 ? -10.531 19.547 -3.58 1 82.25 60 THR B O 1
ATOM 1447 N N . GLY B 1 61 ? -12.406 18.844 -2.574 1 81.5 61 GLY B N 1
ATOM 1448 C CA . GLY B 1 61 ? -13.281 19.141 -3.699 1 81.5 61 GLY B CA 1
ATOM 1449 C C . GLY B 1 61 ? -13.43 17.969 -4.656 1 81.5 61 GLY B C 1
ATOM 1450 O O . GLY B 1 61 ? -14.266 18.016 -5.566 1 81.5 61 GLY B O 1
ATOM 1451 N N . LEU B 1 62 ? -12.562 17.031 -4.406 1 81 62 LEU B N 1
ATOM 1452 C CA . LEU B 1 62 ? -12.656 15.82 -5.227 1 81 62 LEU B CA 1
ATOM 1453 C C . LEU B 1 62 ? -13.43 14.727 -4.5 1 81 62 LEU B C 1
ATOM 1455 O O . LEU B 1 62 ? -13.5 14.727 -3.271 1 81 62 LEU B O 1
ATOM 1459 N N . ALA B 1 63 ? -14 13.82 -5.309 1 79.94 63 ALA B N 1
ATOM 1460 C CA . ALA B 1 63 ? -14.703 12.688 -4.723 1 79.94 63 ALA B CA 1
ATOM 1461 C C . ALA B 1 63 ? -13.727 11.75 -4.008 1 79.94 63 ALA B C 1
ATOM 1463 O O . ALA B 1 63 ? -12.625 11.508 -4.492 1 79.94 63 ALA B O 1
ATOM 1464 N N . LEU B 1 64 ? -14.141 11.344 -2.781 1 81.5 64 LEU B N 1
ATOM 1465 C CA . LEU B 1 64 ? -13.383 10.297 -2.096 1 81.5 64 LEU B CA 1
ATOM 1466 C C . LEU B 1 64 ? -13.555 8.953 -2.789 1 81.5 64 LEU B C 1
ATOM 1468 O O . LEU B 1 64 ? -14.656 8.391 -2.787 1 81.5 64 LEU B O 1
ATOM 1472 N N . THR B 1 65 ? -12.602 8.516 -3.502 1 86.31 65 THR B N 1
ATOM 1473 C CA . THR B 1 65 ? -12.617 7.223 -4.172 1 86.31 65 THR B CA 1
ATOM 1474 C C . THR B 1 65 ? -11.523 6.312 -3.615 1 86.31 65 THR B C 1
ATOM 1476 O O . THR B 1 65 ? -10.609 6.777 -2.93 1 86.31 65 THR B O 1
ATOM 1479 N N . GLU B 1 66 ? -11.641 5.07 -3.906 1 86.44 66 GLU B N 1
ATOM 1480 C CA . GLU B 1 66 ? -10.594 4.125 -3.529 1 86.44 66 GLU B CA 1
ATOM 1481 C C . GLU B 1 66 ? -9.258 4.504 -4.156 1 86.44 66 GLU B C 1
ATOM 1483 O O . GLU B 1 66 ? -8.203 4.32 -3.543 1 86.44 66 GLU B O 1
ATOM 1488 N N . TYR B 1 67 ? -9.414 5.047 -5.258 1 84.5 67 TYR B 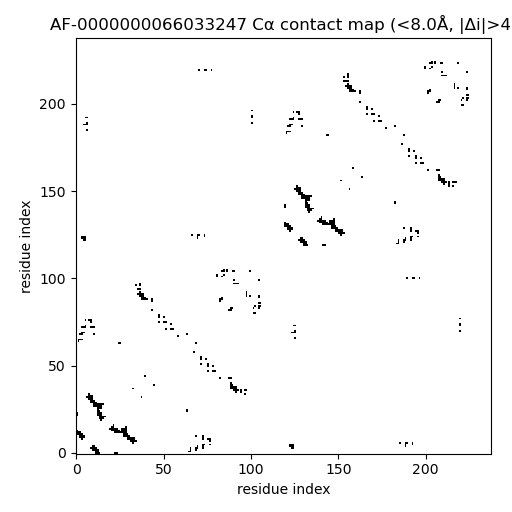N 1
ATOM 1489 C CA . TYR B 1 67 ? -8.203 5.441 -5.973 1 84.5 67 TYR B CA 1
ATOM 1490 C C . TYR B 1 67 ? -7.469 6.551 -5.23 1 84.5 67 TYR B C 1
ATOM 1492 O O . TYR B 1 67 ? -6.254 6.469 -5.016 1 84.5 67 TYR B O 1
ATOM 1500 N N . ASN B 1 68 ? -8.188 7.574 -4.949 1 87.5 68 ASN B N 1
ATOM 1501 C CA . ASN B 1 68 ? -7.574 8.703 -4.254 1 87.5 68 ASN B CA 1
ATOM 1502 C C . ASN B 1 68 ? -7.035 8.289 -2.889 1 87.5 68 ASN B C 1
ATOM 1504 O O . ASN B 1 68 ? -5.973 8.766 -2.469 1 87.5 68 ASN B O 1
ATOM 1508 N N . LEU B 1 69 ? -7.723 7.395 -2.215 1 90.69 69 LEU B N 1
ATOM 1509 C CA . LEU B 1 69 ? -7.273 6.918 -0.913 1 90.69 69 LEU B CA 1
ATOM 1510 C C . LEU B 1 69 ? -5.984 6.109 -1.046 1 90.69 69 LEU B C 1
ATOM 1512 O O . LEU B 1 69 ? -5.078 6.238 -0.223 1 90.69 69 LEU B O 1
ATOM 1516 N N . ARG B 1 70 ? -5.91 5.309 -2.086 1 89 70 ARG B N 1
ATOM 1517 C CA . ARG B 1 70 ? -4.703 4.527 -2.334 1 89 70 ARG B CA 1
ATOM 1518 C C . ARG B 1 70 ? -3.508 5.438 -2.596 1 89 70 ARG B C 1
ATOM 1520 O O . ARG B 1 70 ? -2.396 5.16 -2.139 1 89 70 ARG B O 1
ATOM 1527 N N . ARG B 1 71 ? -3.781 6.539 -3.273 1 88.94 71 ARG B N 1
ATOM 1528 C CA . ARG B 1 71 ? -2.715 7.488 -3.572 1 88.94 71 ARG B CA 1
ATOM 1529 C C . ARG B 1 71 ? -2.221 8.172 -2.303 1 88.94 71 ARG B C 1
ATOM 1531 O O . ARG B 1 71 ? -1.013 8.297 -2.09 1 88.94 71 ARG B O 1
ATOM 1538 N N . ILE B 1 72 ? -3.168 8.594 -1.524 1 91.94 72 ILE B N 1
ATOM 1539 C CA . ILE B 1 72 ? -2.812 9.234 -0.261 1 91.94 72 ILE B CA 1
ATOM 1540 C C . ILE B 1 72 ? -2.033 8.25 0.61 1 91.94 72 ILE B C 1
ATOM 1542 O O . ILE B 1 72 ? -0.989 8.602 1.169 1 91.94 72 ILE B O 1
ATOM 1546 N N . GLY B 1 73 ? -2.508 7.004 0.71 1 93.38 73 GLY B N 1
ATOM 1547 C CA . GLY B 1 73 ? -1.821 5.98 1.485 1 93.38 73 GLY B CA 1
ATOM 1548 C C . GLY B 1 73 ? -0.408 5.715 1.003 1 93.38 73 GLY B C 1
ATOM 1549 O O . GLY B 1 73 ? 0.519 5.609 1.81 1 93.38 73 GLY B O 1
ATOM 1550 N N . SER B 1 74 ? -0.244 5.648 -0.286 1 90.19 74 SER B N 1
ATOM 1551 C CA . SER B 1 74 ? 1.066 5.406 -0.881 1 90.19 74 SER B CA 1
ATOM 1552 C C . SER B 1 74 ? 2.027 6.551 -0.588 1 90.19 74 SER B C 1
ATOM 1554 O O . SER B 1 74 ? 3.182 6.324 -0.222 1 90.19 74 SER B O 1
ATOM 1556 N N . ASP B 1 75 ? 1.528 7.742 -0.772 1 91.56 75 ASP B N 1
ATOM 1557 C CA . ASP B 1 75 ? 2.365 8.906 -0.509 1 91.56 75 ASP B CA 1
ATOM 1558 C C . ASP B 1 75 ? 2.76 8.984 0.964 1 91.56 75 ASP B C 1
ATOM 1560 O O . ASP B 1 75 ? 3.895 9.336 1.292 1 91.56 75 ASP B O 1
ATOM 1564 N N . LEU B 1 76 ? 1.816 8.664 1.809 1 94.88 76 LEU B N 1
ATOM 1565 C CA . LEU B 1 76 ? 2.119 8.68 3.234 1 94.88 76 LEU B CA 1
ATOM 1566 C C . LEU B 1 76 ? 3.115 7.582 3.594 1 94.88 76 LEU B C 1
ATOM 1568 O O . LEU B 1 76 ? 3.994 7.785 4.434 1 94.88 76 LEU B O 1
ATOM 1572 N N . GLU B 1 77 ? 2.99 6.434 2.986 1 92.88 77 GLU B N 1
ATOM 1573 C CA . GLU B 1 77 ? 3.957 5.355 3.166 1 92.88 77 GLU B CA 1
ATOM 1574 C C . GLU B 1 77 ? 5.363 5.805 2.779 1 92.88 77 GLU B C 1
ATOM 1576 O O . GLU B 1 77 ? 6.332 5.5 3.477 1 92.88 77 GLU B O 1
ATOM 1581 N N . ASN B 1 78 ? 5.43 6.504 1.691 1 90.44 78 ASN B N 1
ATOM 1582 C CA . ASN B 1 78 ? 6.715 7.035 1.251 1 90.44 78 ASN B CA 1
ATOM 1583 C C . ASN B 1 78 ? 7.285 8.031 2.26 1 90.44 78 ASN B C 1
ATOM 1585 O O . ASN B 1 78 ? 8.492 8.055 2.492 1 90.44 78 ASN B O 1
ATOM 1589 N N . PHE B 1 79 ? 6.426 8.859 2.789 1 95.38 79 PHE B N 1
ATOM 1590 C CA . PHE B 1 79 ? 6.836 9.82 3.807 1 95.38 79 PHE B CA 1
ATOM 1591 C C . PHE B 1 79 ? 7.422 9.109 5.02 1 95.38 79 PHE B C 1
ATOM 1593 O O . PHE B 1 79 ? 8.477 9.5 5.523 1 95.38 79 PHE B O 1
ATOM 1600 N N . ILE B 1 80 ? 6.785 8.031 5.445 1 94.94 80 ILE B N 1
ATOM 1601 C CA . ILE B 1 80 ? 7.223 7.25 6.602 1 94.94 80 ILE B CA 1
ATOM 1602 C C . ILE B 1 80 ? 8.562 6.586 6.297 1 94.94 80 ILE B C 1
ATOM 1604 O O . ILE B 1 80 ? 9.461 6.566 7.145 1 94.94 80 ILE B O 1
ATOM 1608 N N . ARG B 1 81 ? 8.68 6.141 5.141 1 91.19 81 ARG B N 1
ATOM 1609 C CA . ARG B 1 81 ? 9.969 5.59 4.723 1 91.19 81 ARG B CA 1
ATOM 1610 C C . ARG B 1 81 ? 11.07 6.633 4.828 1 91.19 81 ARG B C 1
ATOM 1612 O O . ARG B 1 81 ? 12.195 6.32 5.242 1 91.19 81 ARG B O 1
ATOM 1619 N N . GLY B 1 82 ? 10.734 7.809 4.43 1 93.44 82 GLY B N 1
ATOM 1620 C CA . GLY B 1 82 ? 11.68 8.906 4.562 1 93.44 82 GLY B CA 1
ATOM 1621 C C . GLY B 1 82 ? 12.102 9.156 6 1 93.44 82 GLY B C 1
ATOM 1622 O O . GLY B 1 82 ? 13.289 9.367 6.273 1 93.44 82 GLY B O 1
ATOM 1623 N N . LEU B 1 83 ? 11.18 9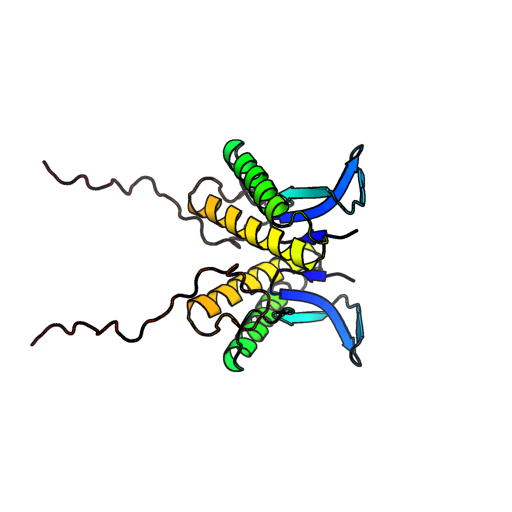.18 6.906 1 96 83 LEU B N 1
ATOM 1624 C CA . LEU B 1 83 ? 11.477 9.359 8.32 1 96 83 LEU B CA 1
ATOM 1625 C C . LEU B 1 83 ? 12.414 8.266 8.828 1 96 83 LEU B C 1
ATOM 1627 O O . LEU B 1 83 ? 13.328 8.539 9.609 1 96 83 LEU B O 1
ATOM 1631 N N . LEU B 1 84 ? 12.172 7.035 8.406 1 93.19 84 LEU B N 1
ATOM 1632 C CA . LEU B 1 84 ? 13.008 5.902 8.789 1 93.19 84 LEU B CA 1
ATOM 1633 C C . LEU B 1 84 ? 14.438 6.09 8.281 1 93.19 84 LEU B C 1
ATOM 1635 O O . LEU B 1 84 ? 15.398 5.895 9.031 1 93.19 84 LEU B O 1
ATOM 1639 N N . GLN B 1 85 ? 14.539 6.473 7.047 1 92.25 85 GLN B N 1
ATOM 1640 C CA . GLN B 1 85 ? 15.844 6.668 6.418 1 92.25 85 GLN B CA 1
ATOM 1641 C C . GLN B 1 85 ? 16.625 7.789 7.102 1 92.25 85 GLN B C 1
ATOM 1643 O O . GLN B 1 85 ? 17.844 7.73 7.203 1 92.25 85 GLN B O 1
ATOM 1648 N N . GLN B 1 86 ? 15.984 8.766 7.598 1 95.75 86 GLN B N 1
ATOM 1649 C CA . GLN B 1 86 ? 16.594 9.922 8.2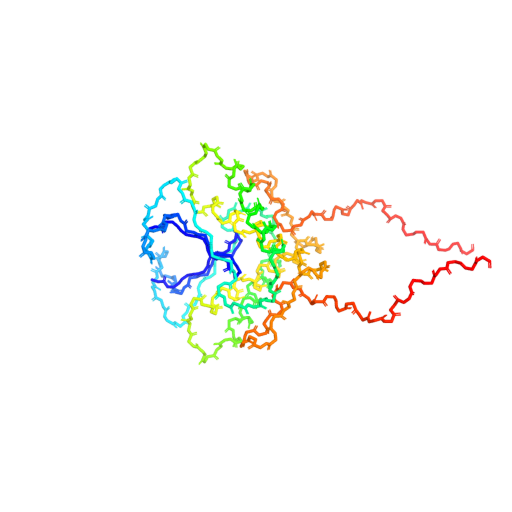42 1 95.75 86 GLN B CA 1
ATOM 1650 C C . GLN B 1 86 ? 16.891 9.641 9.711 1 95.75 86 GLN B C 1
ATOM 1652 O O . GLN B 1 86 ? 17.5 10.469 10.398 1 95.75 86 GLN B O 1
ATOM 1657 N N . GLY B 1 87 ? 16.469 8.539 10.117 1 94.69 87 GLY B N 1
ATOM 1658 C CA . GLY B 1 87 ? 16.734 8.148 11.492 1 94.69 87 GLY B CA 1
ATOM 1659 C C . GLY B 1 87 ? 15.789 8.789 12.492 1 94.69 87 GLY B C 1
ATOM 1660 O O . GLY B 1 87 ? 16.062 8.789 13.695 1 94.69 87 GLY B O 1
ATOM 1661 N N . GLU B 1 88 ? 14.688 9.312 12.016 1 96.5 88 GLU B N 1
ATOM 1662 C CA . GLU B 1 88 ? 13.719 9.938 12.906 1 96.5 88 GLU B CA 1
ATOM 1663 C C . GLU B 1 88 ? 12.836 8.891 13.586 1 96.5 88 GLU B C 1
ATOM 1665 O O . GLU B 1 88 ? 12.203 9.164 14.609 1 96.5 88 GLU B O 1
ATOM 1670 N N . ILE B 1 89 ? 12.695 7.695 12.984 1 96.06 89 ILE B N 1
ATOM 1671 C CA . ILE B 1 89 ? 12.07 6.516 13.57 1 96.06 89 ILE B CA 1
ATOM 1672 C C . ILE B 1 89 ? 12.945 5.289 13.32 1 96.06 89 ILE B C 1
ATOM 1674 O O . ILE B 1 89 ? 13.906 5.352 12.547 1 96.06 89 ILE B O 1
ATOM 1678 N N . ALA B 1 90 ? 12.672 4.211 14.109 1 91.5 90 ALA B N 1
ATOM 1679 C CA . ALA B 1 90 ? 13.438 2.973 13.969 1 91.5 90 ALA B CA 1
ATOM 1680 C C . ALA B 1 90 ? 12.508 1.759 13.969 1 91.5 90 ALA B C 1
ATOM 1682 O O . ALA B 1 90 ? 11.344 1.86 14.344 1 91.5 90 ALA B O 1
ATOM 1683 N N . TYR B 1 91 ? 13.047 0.71 13.406 1 90.44 91 TYR B N 1
ATOM 1684 C CA . TYR B 1 91 ? 12.297 -0.534 13.492 1 90.44 91 TYR B CA 1
ATOM 1685 C C . TYR B 1 91 ? 12.117 -0.966 14.945 1 90.44 91 TYR B C 1
ATOM 1687 O O . TYR B 1 91 ? 13.047 -0.843 15.75 1 90.44 91 TYR B O 1
ATOM 1695 N N . ASN B 1 92 ? 10.969 -1.386 15.227 1 88.56 92 ASN B N 1
ATOM 1696 C CA . ASN B 1 92 ? 10.695 -2.014 16.516 1 88.56 92 ASN B CA 1
ATOM 1697 C C . ASN B 1 92 ? 11.117 -3.48 16.531 1 88.56 92 ASN B C 1
ATOM 1699 O O . ASN B 1 92 ? 10.453 -4.328 15.93 1 88.56 92 ASN B O 1
ATOM 1703 N N . LEU B 1 93 ? 12.203 -3.818 17.141 1 78.19 93 LEU B N 1
ATOM 1704 C CA . LEU B 1 93 ? 12.773 -5.16 17.094 1 78.19 93 LEU B CA 1
ATOM 1705 C C . LEU B 1 93 ? 11.969 -6.125 17.953 1 78.19 93 LEU B C 1
ATOM 1707 O O . LEU B 1 93 ? 12.102 -7.344 17.828 1 78.19 93 LEU B O 1
ATOM 1711 N N . ASP B 1 94 ? 11.25 -5.613 18.812 1 70.88 94 ASP B N 1
ATOM 1712 C CA . ASP B 1 94 ? 10.391 -6.445 19.641 1 70.88 94 ASP B CA 1
ATOM 1713 C C . ASP B 1 94 ? 9.102 -6.82 18.922 1 70.88 94 ASP B C 1
ATOM 1715 O O . ASP B 1 94 ? 8.328 -7.645 19.406 1 70.88 94 ASP B O 1
ATOM 1719 N N . SER B 1 95 ? 9.078 -6.18 17.875 1 62.91 95 SER B N 1
ATOM 1720 C CA . SER B 1 95 ? 7.844 -6.473 17.156 1 62.91 95 SER B CA 1
ATOM 1721 C C . SER B 1 95 ? 7.918 -7.832 16.469 1 62.91 95 SER B C 1
ATOM 1723 O O . SER B 1 95 ? 9 -8.281 16.078 1 62.91 95 SER B O 1
ATOM 1725 N N . ARG B 1 96 ? 7.082 -8.609 16.625 1 55.84 96 ARG B N 1
ATOM 1726 C CA . ARG B 1 96 ? 7.023 -9.938 16.047 1 55.84 96 ARG B CA 1
ATOM 1727 C C . ARG B 1 96 ? 7.305 -9.891 14.539 1 55.84 96 ARG B C 1
ATOM 1729 O O . ARG B 1 96 ? 7.641 -10.906 13.93 1 55.84 96 ARG B O 1
ATOM 1736 N N . VAL B 1 97 ? 7.105 -8.672 13.945 1 52.78 97 VAL B N 1
ATOM 1737 C CA . VAL B 1 97 ? 7.191 -8.617 12.492 1 52.78 97 VAL B CA 1
ATOM 1738 C C . VAL B 1 97 ? 8.469 -7.898 12.078 1 52.78 97 VAL B C 1
ATOM 1740 O O . VAL B 1 97 ? 8.57 -6.676 12.203 1 52.78 97 VAL B O 1
ATOM 1743 N N . LEU B 1 98 ? 9.672 -8.367 12.32 1 48.41 98 LEU B N 1
ATOM 1744 C CA . LEU B 1 98 ? 10.875 -7.648 11.906 1 48.41 98 LEU B CA 1
ATOM 1745 C C . LEU B 1 98 ? 10.984 -7.617 10.383 1 48.41 98 LEU B C 1
ATOM 1747 O O . LEU B 1 98 ? 11.445 -8.586 9.773 1 48.41 98 LEU B O 1
ATOM 1751 N N . ASN B 1 99 ? 9.922 -7.164 9.602 1 45.81 99 ASN B N 1
ATOM 1752 C CA . ASN B 1 99 ? 10.148 -7.137 8.164 1 45.81 99 ASN B CA 1
ATOM 1753 C C . ASN B 1 99 ? 10.586 -5.754 7.691 1 45.81 99 ASN B C 1
ATOM 1755 O O . ASN B 1 99 ? 9.992 -4.742 8.07 1 45.81 99 ASN B O 1
ATOM 1759 N N . PHE B 1 100 ? 11.922 -5.551 7.301 1 46.75 100 PHE B N 1
ATOM 1760 C CA . PHE B 1 100 ? 12.508 -4.336 6.754 1 46.75 100 PHE B CA 1
ATOM 1761 C C . PHE B 1 100 ? 11.867 -3.979 5.418 1 46.75 100 PHE B C 1
ATOM 1763 O O . PHE B 1 100 ? 12.555 -3.887 4.398 1 46.75 100 PHE B O 1
ATOM 1770 N N . SER B 1 101 ? 10.625 -3.84 5.34 1 45.03 101 SER B N 1
ATOM 1771 C CA . SER B 1 101 ? 9.875 -3.611 4.109 1 45.03 101 SER B CA 1
ATOM 1772 C C . SER B 1 101 ? 10.141 -2.217 3.549 1 45.03 101 SER B C 1
ATOM 1774 O O . SER B 1 101 ? 9.891 -1.957 2.369 1 45.03 101 SER B O 1
ATOM 1776 N N . MET B 1 102 ? 10.617 -1.348 4.438 1 52.22 102 MET B N 1
ATOM 1777 C CA . MET B 1 102 ? 10.797 0.016 3.953 1 52.22 102 MET B CA 1
ATOM 1778 C C . MET B 1 102 ? 12.273 0.312 3.711 1 52.22 102 MET B C 1
ATOM 1780 O O . MET B 1 102 ? 12.672 1.476 3.621 1 52.22 102 MET B O 1
ATOM 1784 N N . GLY B 1 103 ? 13.062 -0.571 3.447 1 46.88 103 GLY B N 1
ATOM 1785 C CA . GLY B 1 103 ? 14.5 -0.394 3.299 1 46.88 103 GLY B CA 1
ATOM 1786 C C . GLY B 1 103 ? 15.266 -0.593 4.594 1 46.88 103 GLY B C 1
ATOM 1787 O O . GLY B 1 103 ? 14.664 -0.608 5.676 1 46.88 103 GLY B O 1
ATOM 1788 N N . ARG B 1 104 ? 16.656 -1.108 4.441 1 43.88 104 ARG B N 1
ATOM 1789 C CA . ARG B 1 104 ? 17.5 -1.32 5.605 1 43.88 104 ARG B CA 1
ATOM 1790 C C . ARG B 1 104 ? 17.734 -0.015 6.363 1 43.88 104 ARG B C 1
ATOM 1792 O O . ARG B 1 104 ? 17.859 1.047 5.75 1 43.88 104 ARG B O 1
ATOM 1799 N N . PRO B 1 105 ? 17.484 -0.142 7.727 1 42.31 105 PRO B N 1
ATOM 1800 C CA . PRO B 1 105 ? 17.844 1.03 8.531 1 42.31 105 PRO B CA 1
ATOM 1801 C C . PRO B 1 105 ? 19.281 1.515 8.258 1 42.31 105 PRO B C 1
ATOM 1803 O O . PRO B 1 105 ? 20.156 0.708 7.961 1 42.31 105 PRO B O 1
ATOM 1806 N N . GLN B 1 106 ? 19.562 2.605 7.805 1 37.12 106 GLN B N 1
ATOM 1807 C CA . GLN B 1 106 ? 20.922 3.125 7.863 1 37.12 106 GLN B CA 1
ATOM 1808 C C . GLN B 1 106 ? 21.391 3.285 9.312 1 37.12 106 GLN B C 1
ATOM 1810 O O . GLN B 1 106 ? 20.75 3.986 10.102 1 37.12 106 GLN B O 1
ATOM 1815 N N . VAL B 1 107 ? 21.938 2.23 9.805 1 36.34 107 VAL B N 1
ATOM 1816 C CA . VAL B 1 107 ? 22.531 2.346 11.133 1 36.34 107 VAL B CA 1
ATOM 1817 C C . VAL B 1 107 ? 23.578 3.455 11.133 1 36.34 107 VAL B C 1
ATOM 1819 O O . VAL B 1 107 ? 24.531 3.422 10.344 1 36.34 107 VAL B O 1
ATOM 1822 N N . ARG B 1 108 ? 23.281 4.629 11.594 1 38.34 108 ARG B N 1
ATOM 1823 C CA . ARG B 1 108 ? 24.391 5.516 11.945 1 38.34 108 ARG B CA 1
ATOM 1824 C C . ARG B 1 108 ? 25.281 4.887 13.016 1 38.34 108 ARG B C 1
ATOM 1826 O O . ARG B 1 108 ? 24.828 4.598 14.117 1 38.34 108 ARG B O 1
ATOM 1833 N N . GLY B 1 109 ? 26.203 4.074 12.656 1 32.34 109 GLY B N 1
ATOM 1834 C CA . GLY B 1 109 ? 27.203 3.707 13.641 1 32.34 109 GLY B CA 1
ATOM 1835 C C . GLY B 1 109 ? 27.875 4.906 14.289 1 32.34 109 GLY B C 1
ATOM 1836 O O . GLY B 1 109 ? 27.875 6 13.727 1 32.34 109 GLY B O 1
ATOM 1837 N N . PRO B 1 110 ? 28.203 4.941 15.586 1 34.81 110 PRO B N 1
ATOM 1838 C CA . PRO B 1 110 ? 28.953 5.988 16.297 1 34.81 110 PRO B CA 1
ATOM 1839 C C . PRO B 1 110 ? 30.141 6.512 15.492 1 34.81 110 PRO B C 1
ATOM 1841 O O . PRO B 1 110 ? 30.609 7.621 15.742 1 34.81 110 PRO B O 1
ATOM 1844 N N . GLY B 1 111 ? 30.906 5.684 14.773 1 36.66 111 GLY B N 1
ATOM 1845 C CA . GLY B 1 111 ? 32.281 6.059 14.461 1 36.66 111 GLY B CA 1
ATOM 1846 C C . GLY B 1 111 ? 32.375 7.047 13.312 1 36.66 111 GLY B C 1
ATOM 1847 O O . GLY B 1 111 ? 33.469 7.34 12.828 1 36.66 111 GLY B O 1
ATOM 1848 N N . GLN B 1 112 ? 31.5 7.223 12.422 1 34.47 112 GLN B N 1
ATOM 1849 C CA . GLN B 1 112 ? 32 8.031 11.32 1 34.47 112 GLN B CA 1
ATOM 1850 C C . GLN B 1 112 ? 32.125 9.5 11.719 1 34.47 112 GLN B C 1
ATOM 1852 O O . GLN B 1 112 ? 31.109 10.172 11.938 1 34.47 112 GLN B O 1
ATOM 1857 N N . ILE B 1 113 ? 33.219 9.82 12.508 1 31.16 113 ILE B N 1
ATOM 1858 C CA . ILE B 1 113 ? 33.812 11.125 12.781 1 31.16 113 ILE B CA 1
ATOM 1859 C C . ILE B 1 113 ? 34.031 11.875 11.469 1 31.16 113 ILE B C 1
ATOM 1861 O O . ILE B 1 113 ? 34.594 11.32 10.508 1 31.16 113 ILE B O 1
ATOM 1865 N N . GLU B 1 114 ? 33.25 12.781 11.148 1 32.34 114 GLU B N 1
ATOM 1866 C CA . GLU B 1 114 ? 33.5 13.758 10.094 1 32.34 114 GLU B CA 1
ATOM 1867 C C . GLU B 1 114 ? 34.938 14.258 10.164 1 32.34 114 GLU B C 1
ATOM 1869 O O . GLU B 1 114 ? 35.406 14.719 11.211 1 32.34 114 GLU B O 1
ATOM 1874 N N . ASN B 1 115 ? 35.781 13.656 9.445 1 32.62 115 ASN B N 1
ATOM 1875 C CA . ASN B 1 115 ? 37.125 14.188 9.297 1 32.62 115 ASN B CA 1
ATOM 1876 C C . ASN B 1 115 ? 37.094 15.688 9 1 32.62 115 ASN B C 1
ATOM 1878 O O . ASN B 1 115 ? 36.562 16.109 7.969 1 32.62 115 ASN B O 1
ATOM 1882 N N . ARG B 1 116 ? 37.062 16.516 10.008 1 33.59 116 ARG B N 1
ATOM 1883 C CA . ARG B 1 116 ? 37.312 17.953 9.922 1 33.59 116 ARG B CA 1
ATOM 1884 C C . ARG B 1 116 ? 38.594 18.234 9.172 1 33.59 116 ARG B C 1
ATOM 1886 O O . ARG B 1 116 ? 39.594 17.547 9.359 1 33.59 116 ARG B O 1
ATOM 1893 N N . PRO B 1 117 ? 38.531 18.875 8.008 1 31.34 117 PRO B N 1
ATOM 1894 C CA . PRO B 1 117 ? 39.781 19.312 7.426 1 31.34 117 PRO B CA 1
ATOM 1895 C C . PRO B 1 117 ? 40.719 19.938 8.461 1 31.34 117 PRO B C 1
ATOM 1897 O O . PRO B 1 117 ? 40.281 20.438 9.492 1 31.34 117 PRO B O 1
ATOM 1900 N N . GLY B 1 118 ? 41.938 19.422 8.648 1 28.48 118 GLY B N 1
ATOM 1901 C CA . GLY B 1 118 ? 43.062 20 9.344 1 28.48 118 GLY B CA 1
ATOM 1902 C C . GLY B 1 118 ? 43.188 21.5 9.133 1 28.48 118 GLY B C 1
ATOM 1903 O O . GLY B 1 118 ? 43.062 21.984 8.008 1 28.48 118 GLY B O 1
ATOM 1904 N N . GLN B 1 119 ? 42.938 22.359 10.203 1 22.38 119 GLN B N 1
ATOM 1905 C CA . GLN B 1 119 ? 43.719 23.594 10.219 1 22.38 119 GLN B CA 1
ATOM 1906 C C . GLN B 1 119 ? 45.219 23.312 10.281 1 22.38 119 GLN B C 1
ATOM 1908 O O . GLN B 1 119 ? 45.656 22.438 11.031 1 22.38 119 GLN B O 1
#

Secondary structure (DSSP, 8-state):
--EEE-SSEEEESEEEETTEEEE-SS--EEEE-TT--EE--HHHHHHHHHHHHHHHHHTTTS---HHHHHHHHHHHHHHHHHHHHTTSSEE-TTSS----TT-------TT--------/--EEE-SSEEEESEEEETTEEEE-SS--EEEE-TT--EE--HHHHHHHHHHHHHHHHHTTTS---HHHHHHHHHHHHHHHHHHHHTTSSEE-TTSS----TT-------TT--------

Nearest PDB structures (foldseek):
  6khi-assembly1_M  TM=9.522E-01  e=2.679E-12  Thermosynechococcus vestitus BP-1
  6l7p-assembly1_M  TM=9.083E-01  e=2.357E-11  Thermosynechococcus vestitus BP-1
  7wg5-assembly1_M  TM=8.786E-01  e=1.413E-09  Arabidopsis thaliana
  7f9o-assembly1_X  TM=8.022E-01  e=6.554E-06  Hordeum vulgare subsp. spontaneum
  6khi-assembly1_M  TM=9.523E-01  e=4.600E-12  Thermosynechococcus vestitus BP-1

Organism: Gloeobacter violaceus (strain ATCC 29082 / PCC 7421) (NCBI:txid251221)

Sequence (238 aa):
MLKSTTRHVHIFAADIRNDNFIASDTKLTLDVDPDNEFIWNDPALQKVYSEFDRLVAAYTGLALTEYNLRRIGSDLENFIRGLLQQGEIAYNLDSRVLNFSMGRPQVRGPGQIENRPGQMLKSTTRHVHIFAADIRNDNFIASDTKLTLDVDPDNEFIWNDPALQKVYSEFDRLVAAYTGLALTEYNLRRIGSDLENFIRGLLQQGEIAYNLDSRVLNFSMGRPQVRGPGQIENRPGQ

InterPro domains:
  IPR018922 NAD(P)H-quinone oxidoreductase subunit M [MF_01352] (1-110)
  IPR018922 NAD(P)H-quinone oxidoreductase subunit M [PF10664] (2-107)
  IPR018922 NAD(P)H-quinone oxidoreductase subunit M [PTHR36900] (2-108)

Solvent-accessible surface area (backbone atoms only — not comparable to full-atom values): 14058 Å² total; per-residue (Å²): 121,58,60,25,50,52,71,48,30,34,37,32,26,19,41,80,55,94,93,32,81,40,74,37,86,84,38,75,37,79,43,73,37,80,76,45,44,53,43,79,46,70,71,53,52,50,50,52,54,51,50,48,51,52,51,54,57,72,45,61,96,51,80,85,42,64,64,57,40,25,48,47,38,47,51,51,48,51,51,51,35,49,37,34,65,70,61,62,33,43,76,21,78,84,25,90,58,76,67,71,78,69,54,80,73,69,76,78,66,88,71,82,70,76,81,66,81,80,132,119,60,60,26,49,52,71,49,30,34,38,33,26,19,41,79,55,95,92,34,80,38,74,36,86,84,38,74,36,80,44,73,37,80,75,45,44,53,42,81,46,69,71,52,52,49,50,52,54,51,50,48,50,52,53,53,56,73,46,61,94,52,82,84,40,63,64,59,41,25,49,47,40,47,51,50,49,52,51,51,34,49,37,34,62,71,59,63,31,44,74,21,78,85,24,90,57,74,68,69,78,70,53,77,72,64,74,80,64,88,70,80,66,76,79,67,78,82,129

pLDDT: mean 79.86, std 21.65, range [22.03, 98.44]